Protein 4JZ5 (pdb70)

Solvent-accessible surface area: 9585 Å² total; per-residue (Å²): 124,91,200,123,106,36,19,0,0,5,2,5,58,160,14,52,104,10,81,15,68,43,2,99,163,75,10,20,0,0,0,0,22,0,0,24,0,69,143,64,71,5,104,84,3,77,59,1,0,105,6,0,65,151,29,49,6,38,4,0,0,21,0,44,0,39,0,80,12,43,114,34,0,30,61,2,0,56,22,0,6,38,0,31,130,71,1,117,158,70,47,0,88,6,41,0,0,0,0,7,1,72,66,66,100,27,159,88,63,77,16,16,87,20,0,35,86,0,0,80,45,0,74,68,105,33,73,21,86,0,0,0,17,0,22,6,73,38,1,104,100,54,70,0,91,133,8,160,41,27,2,49,4,0,9,92,62,38,113,36,95,7,141,50,34,61,130,16,67,19,102,69,40,0,8,4,8,0,27,115,3,206,29,205,10,5,114,27,74,0,34,19,0,12,11,62,61,115,27,27,84,63,0,90,43,119

Structure (mmCIF, N/CA/C/O backbone):
data_4JZ5
#
_entry.id   4JZ5
#
_cell.length_a   42.332
_cell.length_b   42.332
_cell.length_c   98.627
_cell.angle_alpha   90.00
_cell.angle_beta   90.00
_cell.angle_gamma   120.00
#
_symmetry.space_group_name_H-M   'P 32'
#
loop_
_entity.id
_entity.type
_entity.pdbx_description
1 polymer Gp26
2 water water
#
loop_
_atom_site.group_PDB
_atom_site.id
_atom_site.type_symbol
_atom_site.label_atom_id
_atom_site.label_alt_id
_atom_site.label_comp_id
_atom_site.label_asym_id
_atom_site.label_entity_id
_atom_site.label_seq_id
_atom_site.pdbx_PDB_ins_code
_atom_site.Cartn_x
_atom_site.Cartn_y
_atom_site.Cartn_z
_atom_site.occupancy
_atom_site.B_iso_or_equiv
_atom_site.auth_seq_id
_atom_site.auth_comp_id
_atom_site.auth_asym_id
_atom_site.auth_atom_id
_atom_site.pdbx_PDB_model_num
ATOM 1 N N . GLY A 1 18 ? -24.718 8.156 -0.544 1.00 7.45 -3 GLY A N 1
ATOM 2 C CA . GLY A 1 18 ? -24.278 8.620 0.798 1.00 7.53 -3 GLY A CA 1
ATOM 3 C C . GLY A 1 18 ? -24.664 7.648 1.887 1.00 8.23 -3 GLY A C 1
ATOM 4 O O . GLY A 1 18 ? -25.236 6.591 1.633 1.00 8.66 -3 GLY A O 1
ATOM 8 N N . SER A 1 19 ? -24.333 8.013 3.120 1.00 8.49 -2 SER A N 1
ATOM 9 C CA . SER A 1 19 ? -24.425 7.081 4.232 1.00 9.21 -2 SER A CA 1
ATOM 10 C C . SER A 1 19 ? -24.455 7.813 5.551 1.00 9.83 -2 SER A C 1
ATOM 11 O O . SER A 1 19 ? -23.922 8.915 5.657 1.00 9.84 -2 SER A O 1
ATOM 19 N N . HIS A 1 20 ? -25.061 7.196 6.555 1.00 10.89 -1 HIS A N 1
ATOM 20 C CA . HIS A 1 20 ? -24.967 7.712 7.911 1.00 11.71 -1 HIS A CA 1
ATOM 21 C C . HIS A 1 20 ? -23.575 7.515 8.496 1.00 11.92 -1 HIS A C 1
ATOM 22 O O . HIS A 1 20 ? -23.225 8.149 9.496 1.00 15.37 -1 HIS A O 1
ATOM 37 N N . MET A 1 21 ? -22.784 6.620 7.908 1.00 10.56 0 MET A N 1
ATOM 38 C CA . MET A 1 21 ? -21.416 6.375 8.351 1.00 10.96 0 MET A CA 1
ATOM 39 C C . MET A 1 21 ? -20.463 7.203 7.512 1.00 9.04 0 MET A C 1
ATOM 40 O O . MET A 1 21 ? -20.584 7.273 6.291 1.00 9.37 0 MET A O 1
ATOM 54 N N . MET A 1 22 ? -19.500 7.830 8.167 1.00 9.84 1 MET A N 1
ATOM 55 C CA . MET A 1 22 ? -18.492 8.585 7.466 1.00 9.69 1 MET A CA 1
ATOM 56 C C . MET A 1 22 ? -17.639 7.660 6.602 1.00 8.84 1 MET A C 1
ATOM 57 O O . MET A 1 22 ? -17.295 6.558 7.016 1.00 9.56 1 MET A O 1
ATOM 71 N N . VAL A 1 23 ? -17.280 8.107 5.411 1.00 7.49 2 VAL A N 1
ATOM 72 C CA . VAL A 1 23 ? -16.323 7.378 4.600 1.00 7.18 2 VAL A CA 1
ATOM 73 C C . VAL A 1 23 ? -15.013 7.207 5.397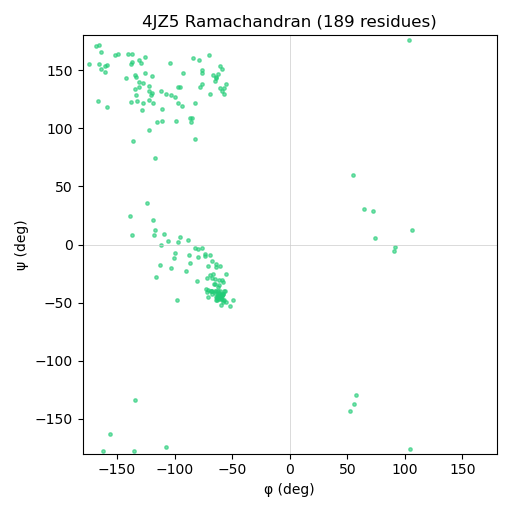 1.00 6.91 2 VAL A C 1
ATOM 74 O O . VAL A 1 23 ? -14.524 8.153 6.002 1.00 7.75 2 VAL A O 1
ATOM 87 N N . LEU A 1 24 ? -14.459 5.995 5.385 1.00 6.51 3 LEU A N 1
ATOM 88 C CA . LEU A 1 24 ? -13.255 5.678 6.138 1.00 6.85 3 LEU A CA 1
ATOM 89 C C . LEU A 1 24 ? -12.209 5.047 5.229 1.00 6.14 3 LEU A C 1
ATOM 90 O O . LEU A 1 24 ? -12.449 4.013 4.596 1.00 7.21 3 LEU A O 1
ATOM 106 N N . VAL A 1 25 ? -11.049 5.686 5.164 1.00 5.24 4 VAL A N 1
ATOM 107 C CA . VAL A 1 25 ? -9.894 5.189 4.441 1.00 5.67 4 VAL A CA 1
ATOM 108 C C . VAL A 1 25 ? -8.756 5.070 5.452 1.00 4.87 4 VAL A C 1
ATOM 109 O O . VAL A 1 25 ? -8.539 5.979 6.242 1.00 5.10 4 VAL A O 1
ATOM 122 N N . LEU A 1 26 ? -8.060 3.938 5.464 1.00 4.55 5 LEU A N 1
ATOM 123 C CA . LEU A 1 26 ? -6.924 3.764 6.363 1.00 5.17 5 LEU A CA 1
ATOM 124 C C . LEU A 1 26 ? -5.618 3.897 5.620 1.00 4.28 5 LEU A C 1
ATOM 125 O O . LEU A 1 26 ? -5.558 3.653 4.419 1.00 5.07 5 LEU A O 1
ATOM 141 N N . ASP A 1 27 ? -4.559 4.242 6.338 1.00 4.81 6 ASP A N 1
ATOM 142 C CA . ASP A 1 27 ? -3.220 3.991 5.835 1.00 4.70 6 ASP A CA 1
ATOM 143 C C . ASP A 1 27 ? -2.449 3.227 6.896 1.00 4.15 6 ASP A C 1
ATOM 144 O O . ASP A 1 27 ? -2.599 3.490 8.091 1.00 5.27 6 ASP A O 1
ATOM 153 N N . ILE A 1 28 ? -1.673 2.241 6.453 1.00 4.63 7 ILE A N 1
ATOM 154 C CA . ILE A 1 28 ? -0.961 1.321 7.326 1.00 4.58 7 ILE A CA 1
ATOM 155 C C . ILE A 1 28 ? 0.454 1.096 6.808 1.00 4.95 7 ILE A C 1
ATOM 156 O O . ILE A 1 28 ? 0.789 1.384 5.650 1.00 4.97 7 ILE A O 1
ATOM 172 N N . SER A 1 29 ? 1.276 0.554 7.697 1.00 5.30 8 SER A N 1
ATOM 173 C CA . SER A 1 29 ? 2.678 0.321 7.431 1.00 5.84 8 SER A CA 1
ATOM 174 C C . SER A 1 29 ? 3.160 -0.795 8.346 1.00 6.09 8 SER A C 1
ATOM 175 O O . SER A 1 29 ? 2.369 -1.526 8.936 1.00 6.03 8 SER A O 1
ATOM 183 N N . LYS A 1 30 ? 4.469 -0.899 8.496 1.00 6.87 9 LYS A N 1
ATOM 184 C CA . LYS A 1 30 ? 5.033 -1.865 9.433 1.00 7.81 9 LYS A CA 1
ATOM 185 C C . LYS A 1 30 ? 4.581 -1.606 10.868 1.00 7.39 9 LYS A C 1
ATOM 186 O O . LYS A 1 30 ? 4.686 -2.499 11.713 1.00 9.67 9 LYS A O 1
ATOM 205 N N . TRP A 1 31 ? 4.091 -0.405 11.156 1.00 7.42 10 TRP A N 1
ATOM 206 C CA . TRP A 1 31 ? 3.619 -0.088 12.500 1.00 7.83 10 TRP A CA 1
ATOM 207 C C . TRP A 1 31 ? 2.288 -0.756 12.839 1.00 8.38 10 TRP A C 1
ATOM 208 O O . TRP A 1 31 ? 1.845 -0.712 13.988 1.00 9.43 10 TRP A O 1
ATOM 229 N N . GLN A 1 32 ? 1.672 -1.381 11.844 1.00 6.64 11 GLN A N 1
ATOM 230 C CA . GLN A 1 32 ? 0.505 -2.227 12.040 1.00 7.61 11 GLN A CA 1
ATOM 231 C C . GLN A 1 32 ? 0.883 -3.641 11.609 1.00 7.46 11 GLN A C 1
ATOM 232 O O . GLN A 1 32 ? 0.504 -4.087 10.528 1.00 7.60 11 GLN A O 1
ATOM 246 N N . PRO A 1 33 ? 1.678 -4.338 12.431 1.00 7.44 12 PRO A N 1
ATOM 247 C CA . PRO A 1 33 ? 2.206 -5.626 11.972 1.00 8.03 12 PRO A CA 1
ATOM 248 C C . PRO A 1 33 ? 1.167 -6.723 11.850 1.00 8.74 12 PRO A C 1
ATOM 249 O O . PRO A 1 33 ? 1.386 -7.647 11.064 1.00 9.29 12 PRO A O 1
ATOM 260 N N . THR A 1 34 ? 0.082 -6.652 12.614 1.00 7.70 13 THR A N 1
ATOM 261 C CA . THR A 1 34 ? -1.017 -7.600 12.491 1.00 8.05 13 THR A CA 1
ATOM 262 C C . THR A 1 34 ? -2.297 -6.845 12.201 1.00 7.03 13 THR A C 1
ATOM 263 O O . THR A 1 34 ? -2.674 -5.918 12.919 1.00 8.58 13 THR A O 1
ATOM 274 N N . VAL A 1 35 ? -2.940 -7.235 11.107 1.00 7.71 14 VAL A N 1
ATOM 275 C CA . VAL A 1 35 ? -4.189 -6.624 10.684 1.00 7.61 14 VAL A CA 1
ATOM 276 C C . VAL A 1 35 ? -5.148 -7.741 10.326 1.00 8.32 14 VAL A C 1
ATOM 277 O O . VAL A 1 35 ? -4.793 -8.628 9.543 1.00 10.02 14 VAL A O 1
ATOM 290 N N . ASN A 1 36 ? -6.360 -7.721 10.867 1.00 7.98 15 ASN A N 1
ATOM 291 C CA . ASN A 1 36 ? -7.395 -8.632 10.414 1.00 9.23 15 ASN A CA 1
ATOM 292 C C . ASN A 1 36 ? -8.022 -8.042 9.157 1.00 6.46 15 ASN A C 1
ATOM 293 O O . ASN A 1 36 ? -8.969 -7.247 9.223 1.00 7.33 15 ASN A O 1
ATOM 304 N N . TYR A 1 37 ? -7.477 -8.402 7.995 1.00 7.53 16 TYR A N 1
ATOM 305 C CA . TYR A 1 37 ? -7.870 -7.762 6.748 1.00 6.65 16 TYR A CA 1
ATOM 306 C C . TYR A 1 37 ? -9.362 -7.901 6.481 1.00 6.14 16 TYR A C 1
ATOM 307 O O . TYR A 1 37 ? -10.021 -6.934 6.082 1.00 6.44 16 TYR A O 1
ATOM 325 N N . SER A 1 38 ? -9.912 -9.084 6.718 1.00 6.75 17 SER A N 1
ATOM 326 C CA . SER A 1 38 ? -11.338 -9.281 6.504 1.00 7.92 17 SER A CA 1
ATOM 327 C C . SER A 1 38 ? -12.172 -8.377 7.411 1.00 7.13 17 SER A C 1
ATOM 328 O O . SER A 1 38 ? -13.295 -7.988 7.055 1.00 7.77 17 SER A O 1
ATOM 336 N N . GLY A 1 39 ? -11.638 -8.075 8.595 1.00 7.50 18 GLY A N 1
ATOM 337 C CA . GLY A 1 39 ? -12.303 -7.190 9.538 1.00 8.13 18 GLY A CA 1
ATOM 338 C C . GLY A 1 39 ? -12.363 -5.733 9.106 1.00 8.33 18 GLY A C 1
ATOM 339 O O . GLY A 1 39 ? -13.053 -4.936 9.744 1.00 9.70 18 GLY A O 1
ATOM 343 N N . LEU A 1 40 ? -11.659 -5.382 8.036 1.00 6.57 19 LEU A N 1
ATOM 344 C CA . LEU A 1 40 ? -11.724 -4.033 7.487 1.00 6.94 19 LEU A CA 1
ATOM 345 C C . LEU A 1 40 ? -12.870 -3.855 6.492 1.00 6.90 19 LEU A C 1
ATOM 346 O O . LEU A 1 40 ? -13.249 -2.730 6.164 1.00 7.84 19 LEU A O 1
ATOM 362 N N . LYS A 1 41 ? -13.426 -4.958 6.005 1.00 7.11 20 LYS A N 1
ATOM 363 C CA . LYS A 1 41 ? -14.327 -4.902 4.863 1.00 7.99 20 LYS A CA 1
ATOM 364 C C . LYS A 1 41 ? -15.622 -4.168 5.147 1.00 9.00 20 LYS A C 1
ATOM 365 O O . LYS A 1 41 ? -16.158 -3.493 4.263 1.00 10.29 20 LYS A O 1
ATOM 384 N N . GLU A 1 42 ? -16.129 -4.266 6.371 1.00 8.47 21 GLU A N 1
ATOM 385 C CA . GLU A 1 42 ? -17.408 -3.652 6.685 1.00 11.34 21 GLU A CA 1
ATOM 386 C C . GLU A 1 42 ? -17.387 -2.133 6.547 1.00 9.33 21 GLU A C 1
ATOM 387 O O . GLU A 1 42 ? -18.304 -1.551 5.959 1.00 12.76 21 GLU A O 1
ATOM 399 N N . ASP A 1 43 ? -16.369 -1.491 7.107 1.00 8.60 22 ASP A N 1
ATOM 400 C CA . ASP A 1 43 ? -16.378 -0.031 7.239 1.00 9.09 22 ASP A CA 1
ATOM 401 C C . ASP A 1 43 ? -15.349 0.717 6.402 1.00 7.39 22 ASP A C 1
ATOM 402 O O . ASP A 1 43 ? -15.489 1.924 6.216 1.00 9.32 22 ASP A O 1
ATOM 411 N N . VAL A 1 44 ? -14.324 0.026 5.928 1.00 6.26 23 VAL A N 1
ATOM 412 C CA . VAL A 1 44 ? -13.198 0.692 5.286 1.00 5.76 23 VAL A CA 1
ATOM 413 C C . VAL A 1 44 ? -13.334 0.615 3.782 1.00 5.60 23 VAL A C 1
ATOM 414 O O . VAL A 1 44 ? -13.507 -0.473 3.232 1.00 7.30 23 VAL A O 1
ATOM 427 N N . GLY A 1 45 ? -13.261 1.763 3.105 1.00 5.74 24 GLY A N 1
ATOM 428 C CA . GLY A 1 45 ? -13.432 1.798 1.662 1.00 5.55 24 GLY A CA 1
ATOM 429 C C . GLY A 1 45 ? -12.173 1.636 0.828 1.00 5.03 24 GLY A C 1
ATOM 430 O O . GLY A 1 45 ? -12.245 1.296 -0.349 1.00 6.10 24 GLY A O 1
ATOM 434 N N . PHE A 1 46 ? -11.023 1.939 1.422 1.00 4.97 25 PHE A N 1
ATOM 435 C CA . PHE A 1 46 ? -9.744 1.913 0.723 1.00 5.16 25 PHE A CA 1
ATOM 436 C C . PHE A 1 46 ? -8.643 1.909 1.778 1.00 4.09 25 PHE A C 1
ATOM 437 O O . PHE A 1 46 ? -8.822 2.433 2.875 1.00 4.50 25 PHE A O 1
ATOM 454 N N . VAL A 1 47 ? -7.507 1.322 1.439 1.00 3.79 26 VAL A N 1
ATOM 455 C CA . VAL A 1 47 ? -6.338 1.313 2.309 1.00 4.61 26 VAL A CA 1
ATOM 456 C C . VAL A 1 47 ? -5.119 1.739 1.505 1.00 3.97 26 VAL A C 1
ATOM 457 O O . VAL A 1 47 ? -4.925 1.279 0.387 1.00 4.81 26 VAL A O 1
ATOM 470 N N . VAL A 1 48 ? -4.295 2.615 2.069 1.00 3.63 27 VAL A N 1
ATOM 471 C CA . VAL A 1 48 ? -3.002 2.946 1.489 1.00 3.75 27 VAL A CA 1
ATOM 472 C C . VAL A 1 48 ? -1.915 2.313 2.354 1.00 3.85 27 VAL A C 1
ATOM 473 O O . VAL A 1 48 ? -1.921 2.476 3.567 1.00 5.28 27 VAL A O 1
ATOM 486 N N . ILE A 1 49 ? -0.988 1.581 1.743 1.00 4.06 28 ILE A N 1
ATOM 487 C CA . ILE A 1 49 ? 0.067 0.923 2.489 1.00 4.02 28 ILE A CA 1
ATOM 488 C C . ILE A 1 49 ? 1.413 1.526 2.159 1.00 4.04 28 ILE A C 1
ATOM 489 O O . ILE A 1 49 ? 1.672 1.941 1.030 1.00 4.34 28 ILE A O 1
ATOM 505 N N A ARG A 1 50 ? 2.297 1.574 3.145 0.56 4.25 29 ARG A N 1
ATOM 506 N N B ARG A 1 50 ? 2.293 1.570 3.146 0.44 4.08 29 ARG A N 1
ATOM 507 C CA A ARG A 1 50 ? 3.632 2.134 2.940 0.56 3.95 29 ARG A CA 1
ATOM 508 C CA B ARG A 1 50 ? 3.625 2.102 2.910 0.44 5.35 29 ARG A CA 1
ATOM 509 C C A ARG A 1 50 ? 4.488 1.196 2.105 0.56 5.46 29 ARG A C 1
ATOM 510 C C B ARG A 1 50 ? 4.416 1.163 2.023 0.44 3.85 29 ARG A C 1
ATOM 511 O O A ARG A 1 50 ? 4.605 0.014 2.425 0.56 5.87 29 ARG A O 1
ATOM 512 O O B ARG A 1 50 ? 4.421 -0.047 2.212 0.44 3.94 29 ARG A O 1
ATOM 553 N N . SER A 1 51 ? 5.109 1.732 1.054 1.00 4.80 30 SER A N 1
ATOM 554 C CA . SER A 1 51 ? 5.962 0.951 0.179 1.00 5.55 30 SER A CA 1
ATOM 555 C C . SER A 1 51 ? 7.400 0.847 0.655 1.00 5.28 30 SER A C 1
ATOM 556 O O . SER A 1 51 ? 8.033 -0.200 0.520 1.00 5.95 30 SER A O 1
ATOM 565 N N . SER A 1 52 ? 7.924 1.951 1.183 1.00 5.05 31 SER A N 1
ATOM 566 C CA . SER A 1 52 ? 9.356 2.127 1.281 1.00 5.19 31 SER A CA 1
ATOM 567 C C . SER A 1 52 ? 9.670 3.404 2.048 1.00 5.20 31 SER A C 1
ATOM 568 O O . SER A 1 52 ? 8.863 4.332 2.086 1.00 5.65 31 SER A O 1
ATOM 576 N N . ASN A 1 53 ? 10.856 3.415 2.640 1.00 6.14 32 ASN A N 1
ATOM 577 C CA . ASN A 1 53 ? 11.462 4.575 3.282 1.00 6.24 32 ASN A CA 1
ATOM 578 C C . ASN A 1 53 ? 12.707 4.932 2.491 1.00 6.06 32 ASN A C 1
ATOM 579 O O . ASN A 1 53 ? 13.732 4.240 2.579 1.00 6.63 32 ASN A O 1
ATOM 590 N N . GLY A 1 54 ? 12.627 6.001 1.708 1.00 6.11 33 GLY A N 1
ATOM 591 C CA . GLY A 1 54 ? 13.736 6.366 0.844 1.00 6.81 33 GLY A CA 1
ATOM 592 C C . GLY A 1 54 ? 14.189 5.207 -0.029 1.00 6.06 33 GLY A C 1
ATOM 593 O O . GLY A 1 54 ? 13.382 4.412 -0.498 1.00 7.01 33 GLY A O 1
ATOM 597 N N . THR A 1 55 ? 15.502 5.132 -0.242 1.00 6.27 34 THR A N 1
ATOM 598 C CA . THR A 1 55 ? 16.146 3.967 -0.832 1.00 7.61 34 THR A CA 1
ATOM 599 C C . THR A 1 55 ? 16.677 3.035 0.256 1.00 6.98 34 THR A C 1
ATOM 600 O O . THR A 1 55 ? 17.349 2.048 -0.035 1.00 9.96 34 THR A O 1
ATOM 611 N N . GLN A 1 56 ? 16.371 3.333 1.514 1.00 7.35 35 GLN A N 1
ATOM 612 C CA . GLN A 1 56 ? 16.915 2.577 2.633 1.00 8.69 35 GLN A CA 1
ATOM 613 C C . GLN A 1 56 ? 16.313 1.180 2.701 1.00 8.36 35 GLN A C 1
ATOM 614 O O . GLN A 1 56 ? 17.034 0.205 2.895 1.00 10.08 35 GLN A O 1
ATOM 628 N N . LYS A 1 57 ? 14.998 1.073 2.549 1.00 8.32 36 LYS A N 1
ATOM 629 C CA . LYS A 1 57 ? 14.331 -0.217 2.667 1.00 8.07 36 LYS A CA 1
ATOM 630 C C . LYS A 1 57 ? 12.921 -0.144 2.113 1.00 7.26 36 LYS A C 1
ATOM 631 O O . LYS A 1 57 ? 12.307 0.929 2.055 1.00 7.38 36 LYS A O 1
ATOM 650 N N . TYR A 1 58 ? 12.415 -1.294 1.692 1.00 7.35 37 TYR A N 1
ATOM 651 C CA . TYR A 1 58 ? 10.983 -1.460 1.533 1.00 7.15 37 TYR A CA 1
ATOM 652 C C . TYR A 1 58 ? 10.367 -1.631 2.908 1.00 6.73 37 TYR A C 1
ATOM 653 O O . TYR A 1 58 ? 11.011 -2.130 3.832 1.00 8.35 37 TYR A O 1
ATOM 671 N N . ASP A 1 59 ? 9.124 -1.210 3.067 1.00 6.73 38 ASP A N 1
ATOM 672 C CA . ASP A 1 59 ? 8.437 -1.435 4.331 1.00 5.95 38 ASP A CA 1
ATOM 673 C C . ASP A 1 59 ? 8.346 -2.932 4.600 1.00 6.81 38 ASP A C 1
ATOM 674 O O . ASP A 1 59 ? 8.011 -3.714 3.700 1.00 7.01 38 ASP A O 1
ATOM 683 N N . GLU A 1 60 ? 8.644 -3.324 5.832 1.00 7.34 39 GLU A N 1
ATOM 684 C CA . GLU A 1 60 ? 8.736 -4.725 6.194 1.00 8.42 39 GLU A CA 1
ATOM 685 C C . GLU A 1 60 ? 7.424 -5.480 6.064 1.00 7.09 39 GLU A C 1
ATOM 686 O O . GLU A 1 60 ? 7.439 -6.710 6.031 1.00 9.72 39 GLU A O 1
ATOM 698 N N . ARG A 1 61 ? 6.300 -4.774 6.030 1.00 6.77 40 ARG A N 1
ATOM 699 C CA . ARG A 1 61 ? 5.001 -5.417 5.900 1.00 7.31 40 ARG A CA 1
ATOM 700 C C . ARG A 1 61 ? 4.364 -5.175 4.535 1.00 6.39 40 ARG A C 1
ATOM 701 O O . ARG A 1 61 ? 3.197 -5.503 4.353 1.00 6.82 40 ARG A O 1
ATOM 722 N N . LEU A 1 62 ? 5.105 -4.598 3.592 1.00 6.56 41 LEU A N 1
ATOM 723 C CA . LEU A 1 62 ? 4.545 -4.307 2.274 1.00 6.73 41 LEU A CA 1
ATOM 724 C C . LEU A 1 62 ? 3.877 -5.530 1.641 1.00 6.16 41 LEU A C 1
ATOM 725 O O . LEU A 1 62 ? 2.713 -5.474 1.227 1.00 6.06 41 LEU A O 1
ATOM 741 N N . GLU A 1 63 ? 4.595 -6.638 1.565 1.00 6.32 42 GLU A N 1
ATOM 742 C CA . GLU A 1 63 ? 4.038 -7.790 0.892 1.00 7.08 42 GLU A CA 1
ATOM 743 C C . GLU A 1 63 ? 2.922 -8.423 1.701 1.00 6.82 42 GLU A C 1
ATOM 744 O O . GLU A 1 63 ? 1.919 -8.850 1.136 1.00 6.76 42 GLU A O 1
ATOM 756 N N . GLN A 1 64 ? 3.081 -8.483 3.021 1.00 6.64 43 GLN A N 1
ATOM 757 C CA . GLN A 1 64 ? 2.022 -9.022 3.862 1.00 6.40 43 GLN A CA 1
ATOM 758 C C . GLN A 1 64 ? 0.726 -8.252 3.675 1.00 5.45 43 GLN A C 1
ATOM 759 O O . GLN A 1 64 ? -0.344 -8.839 3.501 1.00 5.62 43 GLN A O 1
ATOM 773 N N . HIS A 1 65 ? 0.817 -6.927 3.715 1.00 4.90 44 HIS A N 1
ATOM 774 C CA . HIS A 1 65 ? -0.361 -6.101 3.586 1.00 4.82 44 HIS A CA 1
ATOM 775 C C . HIS A 1 65 ? -0.953 -6.203 2.190 1.00 4.97 44 HIS A C 1
ATOM 776 O O . HIS A 1 65 ? -2.168 -6.297 2.038 1.00 5.40 44 HIS A O 1
ATOM 791 N N . ALA A 1 66 ? -0.117 -6.185 1.156 1.00 4.81 45 ALA A N 1
ATOM 792 C CA . ALA A 1 66 ? -0.636 -6.293 -0.200 1.00 5.86 45 ALA A CA 1
ATOM 793 C C . ALA A 1 66 ? -1.393 -7.604 -0.393 1.00 6.14 45 ALA A C 1
ATOM 794 O O . ALA A 1 66 ? -2.501 -7.621 -0.951 1.00 6.79 45 ALA A O 1
ATOM 801 N N . LYS A 1 67 ? -0.803 -8.694 0.066 1.00 6.32 46 LYS A N 1
ATOM 802 C CA . LYS A 1 67 ? -1.452 -9.992 -0.044 1.00 7.42 46 LYS A CA 1
ATOM 803 C C . LYS A 1 67 ? -2.728 -10.052 0.783 1.00 6.32 46 LYS A C 1
ATOM 804 O O . LYS A 1 67 ? -3.718 -10.662 0.373 1.00 7.01 46 LYS A O 1
ATOM 823 N N . GLY A 1 68 ? -2.705 -9.464 1.972 1.00 5.95 47 GLY A N 1
ATOM 824 C CA . GLY A 1 68 ? -3.866 -9.519 2.841 1.00 6.60 47 GLY A CA 1
ATOM 825 C C . GLY A 1 68 ? -5.040 -8.742 2.290 1.00 4.97 47 GLY A C 1
ATOM 826 O O . GLY A 1 68 ? -6.198 -9.161 2.395 1.00 6.16 47 GLY A O 1
ATOM 830 N N . LEU A 1 69 ? -4.753 -7.581 1.717 1.00 4.80 48 LEU A N 1
ATOM 831 C CA . LEU A 1 69 ? -5.797 -6.765 1.133 1.00 5.49 48 LEU A CA 1
ATOM 832 C C . LEU A 1 69 ? -6.314 -7.414 -0.160 1.00 5.37 48 LEU A C 1
ATOM 833 O O . LEU A 1 69 ? -7.516 -7.466 -0.394 1.00 5.60 48 LEU A O 1
ATOM 849 N N . ASP A 1 70 ? -5.416 -7.962 -0.968 1.00 5.89 49 ASP A N 1
ATOM 850 C CA . ASP A 1 70 ? -5.831 -8.662 -2.177 1.00 5.93 49 ASP A CA 1
ATOM 851 C C . ASP A 1 70 ? -6.720 -9.867 -1.842 1.00 6.12 49 ASP A C 1
ATOM 852 O O . ASP A 1 70 ? -7.720 -10.116 -2.521 1.00 6.82 49 ASP A O 1
ATOM 861 N N . LYS A 1 71 ? -6.362 -10.614 -0.805 1.00 6.55 50 LYS A N 1
ATOM 862 C CA . LYS A 1 71 ? -7.106 -11.796 -0.379 1.00 7.15 50 LYS A CA 1
ATOM 863 C C . LYS A 1 71 ? -8.595 -11.508 -0.259 1.00 6.51 50 LYS A C 1
ATOM 864 O O . LYS A 1 71 ? -9.434 -12.278 -0.726 1.00 6.80 50 LYS A O 1
ATOM 883 N N . VAL A 1 72 ? -8.913 -10.400 0.406 1.00 6.24 51 VAL A N 1
ATOM 884 C CA . VAL A 1 72 ? -10.283 -10.045 0.752 1.00 6.45 51 VAL A CA 1
ATOM 885 C C . VAL A 1 72 ? -10.903 -9.068 -0.233 1.00 6.17 51 VAL A C 1
ATOM 886 O O . VAL A 1 72 ? -12.059 -8.674 -0.060 1.00 7.96 51 VAL A O 1
ATOM 899 N N . GLY A 1 73 ? -10.171 -8.689 -1.280 1.00 6.08 52 GLY A N 1
ATOM 900 C CA . GLY A 1 73 ? -10.691 -7.766 -2.272 1.00 7.41 52 GLY A CA 1
ATOM 901 C C . GLY A 1 73 ? -10.807 -6.330 -1.786 1.00 7.06 52 GLY A C 1
ATOM 902 O O . GLY A 1 73 ? -11.662 -5.592 -2.270 1.00 8.91 52 GLY A O 1
ATOM 906 N N . MET A 1 74 ? -9.961 -5.916 -0.847 1.00 5.56 53 MET A N 1
ATOM 907 C CA . MET A 1 74 ? -9.947 -4.513 -0.429 1.00 5.14 53 MET A CA 1
ATOM 908 C C . MET A 1 74 ? -9.122 -3.709 -1.416 1.00 5.08 53 MET A C 1
ATOM 909 O O . MET A 1 74 ? -7.940 -3.990 -1.582 1.00 5.29 53 MET A O 1
ATOM 923 N N . PRO A 1 75 ? -9.718 -2.693 -2.051 1.00 5.27 54 PRO A N 1
ATOM 924 C CA . PRO A 1 75 ? -8.901 -1.860 -2.940 1.00 6.16 54 PRO A CA 1
ATOM 925 C C . PRO A 1 75 ? -7.830 -1.124 -2.145 1.00 4.61 54 PRO A C 1
ATOM 926 O O . PRO A 1 75 ? -8.055 -0.711 -1.010 1.00 4.88 54 PRO A O 1
ATOM 937 N N . PHE A 1 76 ? -6.652 -0.978 -2.738 1.00 4.33 55 PHE A N 1
ATOM 938 C CA . PHE A 1 76 ? -5.564 -0.358 -2.027 1.00 4.33 55 PHE A CA 1
ATOM 939 C C . PHE A 1 76 ? -4.588 0.342 -2.950 1.00 3.96 55 PHE A C 1
ATOM 940 O O . PHE A 1 76 ? -4.553 0.142 -4.153 1.00 4.83 55 PHE A O 1
ATOM 957 N N . GLY A 1 77 ? -3.794 1.194 -2.330 1.00 3.96 56 GLY A N 1
ATOM 958 C CA . GLY A 1 77 ? -2.725 1.920 -2.976 1.00 4.83 56 GLY A CA 1
ATOM 959 C C . GLY A 1 77 ? -1.460 1.892 -2.143 1.00 3.72 56 GLY A C 1
ATOM 960 O O . GLY A 1 77 ? -1.424 1.296 -1.068 1.00 4.27 56 GLY A O 1
ATOM 964 N N . LEU A 1 78 ? -0.422 2.573 -2.621 1.00 3.79 57 LEU A N 1
ATOM 965 C CA . LEU A 1 78 ? 0.887 2.602 -1.959 1.00 4.35 57 LEU A CA 1
ATOM 966 C C . LEU A 1 78 ? 1.328 4.025 -1.701 1.00 3.81 57 LEU A C 1
ATOM 967 O O . LEU A 1 78 ? 1.041 4.911 -2.514 1.00 5.06 57 LEU A O 1
ATOM 983 N N . TYR A 1 79 ? 2.065 4.252 -0.615 1.00 3.97 58 TYR A N 1
ATOM 984 C CA . TYR A 1 79 ? 2.720 5.533 -0.414 1.00 3.98 58 TYR A CA 1
ATOM 985 C C . TYR A 1 79 ? 4.183 5.327 -0.053 1.00 4.48 58 TYR A C 1
ATOM 986 O O . TYR A 1 79 ? 4.538 4.455 0.736 1.00 4.63 58 TYR A O 1
ATOM 1004 N N . HIS A 1 80 ? 5.029 6.184 -0.619 1.00 4.33 59 HIS A N 1
ATOM 1005 C CA . HIS A 1 80 ? 6.463 6.181 -0.392 1.00 4.08 59 HIS A CA 1
ATOM 1006 C C . HIS A 1 80 ? 6.852 7.301 0.557 1.00 4.63 59 HIS A C 1
ATOM 1007 O O . HIS A 1 80 ? 6.477 8.451 0.329 1.00 4.73 59 HIS A O 1
ATOM 1022 N N . TYR A 1 81 ? 7.603 6.975 1.610 1.00 4.56 60 TYR A N 1
ATOM 1023 C CA . TYR A 1 81 ? 8.094 7.971 2.550 1.00 4.90 60 TYR A CA 1
ATOM 1024 C C . TYR A 1 81 ? 9.410 8.532 2.022 1.00 4.41 60 TYR A C 1
ATOM 1025 O O . TYR A 1 81 ? 10.440 7.844 1.993 1.00 5.55 60 TYR A O 1
ATOM 1043 N N . ALA A 1 82 ? 9.366 9.777 1.573 1.00 5.24 61 ALA A N 1
ATOM 1044 C CA . ALA A 1 82 ? 10.494 10.386 0.880 1.00 5.59 61 ALA A CA 1
ATOM 1045 C C . ALA A 1 82 ? 11.639 10.807 1.789 1.00 5.34 61 ALA A C 1
ATOM 1046 O O . ALA A 1 82 ? 11.413 11.407 2.841 1.00 6.01 61 ALA A O 1
ATOM 1053 N N . LEU A 1 83 ? 12.855 10.534 1.328 1.00 5.37 62 LEU A N 1
ATOM 1054 C CA . LEU A 1 83 ? 14.087 10.931 2.003 1.00 5.98 62 LEU A CA 1
ATOM 1055 C C . LEU A 1 83 ? 15.124 11.422 0.988 1.00 5.57 62 LEU A C 1
ATOM 1056 O O . LEU A 1 83 ? 16.320 11.408 1.254 1.00 6.13 62 LEU A O 1
ATOM 1072 N N . PHE A 1 84 ? 14.680 11.889 -0.177 1.00 5.48 63 PHE A N 1
ATOM 1073 C CA . PHE A 1 84 ? 15.621 12.057 -1.276 1.00 6.25 63 PHE A CA 1
ATOM 1074 C C . PHE A 1 84 ? 16.535 13.272 -1.152 1.00 6.30 63 PHE A C 1
ATOM 1075 O O . PHE A 1 84 ? 16.165 14.319 -0.619 1.00 6.66 63 PHE A O 1
ATOM 1092 N N . GLU A 1 85 ? 17.744 13.105 -1.668 1.00 6.47 64 GLU A N 1
ATOM 1093 C CA . GLU A 1 85 ? 18.784 14.122 -1.574 1.00 6.95 64 GLU A CA 1
ATOM 1094 C C . GLU A 1 85 ? 18.750 15.144 -2.708 1.00 7.10 64 GLU A C 1
ATOM 1095 O O . GLU A 1 85 ? 19.466 16.142 -2.647 1.00 7.51 64 GLU A O 1
ATOM 1107 N N . GLY A 1 86 ? 17.932 14.897 -3.731 1.00 7.10 65 GLY A N 1
ATOM 1108 C CA . GLY A 1 86 ? 17.972 15.673 -4.953 1.00 7.27 65 GLY A CA 1
ATOM 1109 C C . GLY A 1 86 ? 18.664 14.891 -6.050 1.00 7.00 65 GLY A C 1
ATOM 1110 O O . GLY A 1 86 ? 19.155 13.790 -5.831 1.00 8.00 65 GLY A O 1
ATOM 1114 N N . GLY A 1 87 ? 18.692 15.449 -7.256 1.00 8.76 66 GLY A N 1
ATOM 1115 C CA . GLY A 1 87 ? 19.416 14.827 -8.346 1.00 9.58 66 GLY A CA 1
ATOM 1116 C C . GLY A 1 87 ? 18.982 13.400 -8.608 1.00 7.51 66 GLY A C 1
ATOM 1117 O O . GLY A 1 87 ? 17.798 13.089 -8.607 1.00 8.27 66 GLY A O 1
ATOM 1121 N N . GLN A 1 88 ? 19.950 12.525 -8.839 1.00 8.13 67 GLN A N 1
ATOM 1122 C CA . GLN A 1 88 ? 19.635 11.154 -9.172 1.00 7.90 67 GLN A CA 1
ATOM 1123 C C . GLN A 1 88 ? 18.953 10.437 -8.017 1.00 6.94 67 GLN A C 1
ATOM 1124 O O . GLN A 1 88 ? 18.163 9.529 -8.240 1.00 7.27 67 GLN A O 1
ATOM 1138 N N . ASP A 1 89 ? 19.241 10.828 -6.775 1.00 6.50 68 ASP A N 1
ATOM 1139 C CA . ASP A 1 89 ? 18.618 10.165 -5.637 1.00 6.26 68 ASP A CA 1
ATOM 1140 C C . ASP A 1 89 ? 17.102 10.313 -5.656 1.00 5.55 68 ASP A C 1
ATOM 1141 O O . ASP A 1 89 ? 16.397 9.400 -5.244 1.00 5.87 68 ASP A O 1
ATOM 1150 N N . THR A 1 90 ? 16.585 11.443 -6.127 1.00 5.84 69 THR A N 1
ATOM 1151 C CA . THR A 1 90 ? 15.141 11.615 -6.233 1.00 5.76 69 THR A CA 1
ATOM 1152 C C . THR A 1 90 ? 14.541 10.570 -7.166 1.00 5.70 69 THR A C 1
ATOM 1153 O O . THR A 1 90 ? 13.501 9.972 -6.877 1.00 5.92 69 THR A O 1
ATOM 1164 N N . ILE A 1 91 ? 15.202 10.351 -8.295 1.00 6.33 70 ILE A N 1
ATOM 1165 C CA . ILE A 1 91 ? 14.752 9.361 -9.258 1.00 6.43 70 ILE A CA 1
ATOM 1166 C C . ILE A 1 91 ? 14.911 7.955 -8.686 1.00 5.79 70 ILE A C 1
ATOM 1167 O O . ILE A 1 91 ? 14.040 7.097 -8.868 1.00 6.75 70 ILE A O 1
ATOM 1183 N N . ASN A 1 92 ? 16.007 7.701 -7.974 1.00 6.81 71 ASN A N 1
ATOM 1184 C CA . ASN A 1 92 ? 16.180 6.382 -7.377 1.00 7.11 71 ASN A CA 1
ATOM 1185 C C . ASN A 1 92 ? 15.072 6.095 -6.364 1.00 5.88 71 ASN A C 1
ATOM 1186 O O . ASN A 1 92 ? 14.587 4.962 -6.272 1.00 6.41 71 ASN A O 1
ATOM 1197 N N . GLU A 1 93 ? 14.642 7.113 -5.620 1.00 5.57 72 GLU A N 1
ATOM 1198 C CA . GLU A 1 93 ? 13.518 6.933 -4.710 1.00 5.51 72 GLU A CA 1
ATOM 1199 C C . GLU A 1 93 ? 12.213 6.711 -5.476 1.00 5.66 72 GLU A C 1
ATOM 1200 O O . GLU A 1 93 ? 11.389 5.876 -5.080 1.00 5.64 72 GLU A O 1
ATOM 1212 N N . ALA A 1 94 ? 12.005 7.430 -6.571 1.00 5.27 73 ALA A N 1
ATOM 1213 C CA . ALA A 1 94 ? 10.839 7.175 -7.408 1.00 6.30 73 ALA A CA 1
ATOM 1214 C C . ALA A 1 94 ? 10.839 5.720 -7.878 1.00 5.66 73 ALA A C 1
ATOM 1215 O O . ALA A 1 94 ? 9.784 5.072 -7.891 1.00 6.17 73 ALA A O 1
ATOM 1222 N N . ASN A 1 95 ? 12.011 5.202 -8.231 1.00 6.10 74 ASN A N 1
ATOM 1223 C CA . ASN A 1 95 ? 12.109 3.809 -8.644 1.00 7.37 74 ASN A CA 1
ATOM 1224 C C . ASN A 1 95 ? 11.825 2.821 -7.521 1.00 6.34 74 ASN A C 1
ATOM 1225 O O . ASN A 1 95 ? 11.402 1.706 -7.784 1.00 7.25 74 ASN A O 1
ATOM 1236 N N . MET A 1 96 ? 12.030 3.214 -6.266 1.00 6.38 75 MET A N 1
ATOM 1237 C CA . MET A 1 96 ? 11.616 2.374 -5.135 1.00 7.22 75 MET A CA 1
ATOM 1238 C C . MET A 1 96 ? 10.108 2.178 -5.157 1.00 5.87 75 MET A C 1
ATOM 1239 O O . MET A 1 96 ? 9.597 1.078 -4.964 1.00 6.60 75 MET A O 1
ATOM 1253 N N . LEU A 1 97 ? 9.377 3.265 -5.348 1.00 5.88 76 LEU A N 1
ATOM 1254 C CA . LEU A 1 97 ? 7.929 3.182 -5.386 1.00 5.41 76 LEU A CA 1
ATOM 1255 C C . LEU A 1 97 ? 7.470 2.355 -6.595 1.00 5.38 76 LEU A C 1
ATOM 1256 O O . LEU A 1 97 ? 6.560 1.529 -6.472 1.00 6.05 76 LEU A O 1
ATOM 1272 N N . VAL A 1 98 ? 8.095 2.556 -7.749 1.00 5.78 77 VAL A N 1
ATOM 1273 C CA . VAL A 1 98 ? 7.765 1.750 -8.925 1.00 6.10 77 VAL A CA 1
ATOM 1274 C C . VAL A 1 98 ? 8.051 0.276 -8.657 1.00 6.19 77 VAL A C 1
ATOM 1275 O O . VAL A 1 98 ? 7.225 -0.599 -8.974 1.00 6.39 77 VAL A O 1
ATOM 1288 N N . SER A 1 99 ? 9.204 -0.010 -8.058 1.00 6.29 78 SER A N 1
ATOM 1289 C CA . SER A 1 99 ? 9.556 -1.382 -7.733 1.00 6.65 78 SER A CA 1
ATOM 1290 C C . SER A 1 99 ? 8.573 -2.012 -6.752 1.00 6.39 78 SER A C 1
ATOM 1291 O O . SER A 1 99 ? 8.216 -3.180 -6.892 1.00 7.23 78 SER A O 1
ATOM 1299 N N . ALA A 1 100 ? 8.140 -1.243 -5.761 1.00 6.36 79 ALA A N 1
ATOM 1300 C CA . ALA A 1 100 ? 7.150 -1.734 -4.804 1.00 6.29 79 ALA A CA 1
ATOM 1301 C C . ALA A 1 100 ? 5.835 -2.069 -5.500 1.00 6.05 79 ALA A C 1
ATOM 1302 O O . ALA A 1 100 ? 5.202 -3.091 -5.203 1.00 6.28 79 ALA A O 1
ATOM 1309 N N . TYR A 1 101 ? 5.417 -1.196 -6.405 1.00 5.95 80 TYR A N 1
ATOM 1310 C CA . TYR A 1 101 ? 4.237 -1.448 -7.227 1.00 6.20 80 TYR A CA 1
ATOM 1311 C C . TYR A 1 101 ? 4.396 -2.765 -8.007 1.00 6.13 80 TYR A C 1
ATOM 1312 O O . TYR A 1 101 ? 3.504 -3.616 -8.009 1.00 6.65 80 TYR A O 1
ATOM 1330 N N . LYS A 1 102 ? 5.543 -2.941 -8.644 1.00 7.08 81 LYS A N 1
ATOM 1331 C CA . LYS A 1 102 ? 5.819 -4.180 -9.356 1.00 7.86 81 LYS A CA 1
ATOM 1332 C C . LYS A 1 102 ? 5.810 -5.396 -8.427 1.00 7.44 81 LYS A C 1
ATOM 1333 O O . LYS A 1 102 ? 5.319 -6.452 -8.800 1.00 8.32 81 LYS A O 1
ATOM 1352 N N . LYS A 1 103 ? 6.356 -5.268 -7.231 1.00 7.22 82 LYS A N 1
ATOM 1353 C CA . LYS A 1 103 ? 6.354 -6.368 -6.272 1.00 8.58 82 LYS A CA 1
ATOM 1354 C C . LYS A 1 103 ? 4.926 -6.787 -5.922 1.00 7.25 82 LYS A C 1
ATOM 1355 O O . LYS A 1 103 ? 4.608 -7.970 -5.838 1.00 9.08 82 LYS A O 1
ATOM 1374 N N . CYS A 1 104 ? 4.059 -5.803 -5.711 1.00 6.00 83 CYS A N 1
ATOM 1375 C CA . CYS A 1 104 ? 2.665 -6.111 -5.448 1.00 6.43 83 CYS A CA 1
ATOM 1376 C C . CYS A 1 104 ? 2.051 -6.865 -6.621 1.00 6.21 83 CYS A C 1
ATOM 1377 O O . CYS A 1 104 ? 1.365 -7.860 -6.437 1.00 7.07 83 CYS A O 1
ATOM 1385 N N . ARG A 1 105 ? 2.308 -6.395 -7.839 1.00 7.18 84 ARG A N 1
ATOM 1386 C CA . ARG A 1 105 ? 1.743 -7.055 -9.011 1.00 6.84 84 ARG A CA 1
ATOM 1387 C C . ARG A 1 105 ? 2.302 -8.471 -9.188 1.00 8.54 84 ARG A C 1
ATOM 1388 O O . ARG A 1 105 ? 1.585 -9.365 -9.635 1.00 8.60 84 ARG A O 1
ATOM 1409 N N . GLN A 1 106 ? 3.566 -8.692 -8.833 1.00 9.11 85 GLN A N 1
ATOM 1410 C CA . GLN A 1 106 ? 4.152 -10.022 -8.875 1.00 9.65 85 GLN A CA 1
ATOM 1411 C C . GLN A 1 106 ? 3.394 -10.999 -7.982 1.00 9.80 85 GLN A C 1
ATOM 1412 O O . GLN A 1 106 ? 3.343 -12.195 -8.279 1.00 11.33 85 GLN A O 1
ATOM 1426 N N . LEU A 1 107 ? 2.812 -10.507 -6.890 1.00 9.08 86 LEU A N 1
ATOM 1427 C CA . LEU A 1 107 ? 2.046 -11.337 -5.967 1.00 10.00 86 LEU A CA 1
ATOM 1428 C C . LEU A 1 107 ? 0.584 -11.437 -6.381 1.00 9.40 86 LEU A C 1
ATOM 1429 O O . LEU A 1 107 ? -0.222 -12.044 -5.684 1.00 10.50 86 LEU A O 1
ATOM 1445 N N . GLY A 1 108 ? 0.250 -10.844 -7.525 1.00 9.50 87 GLY 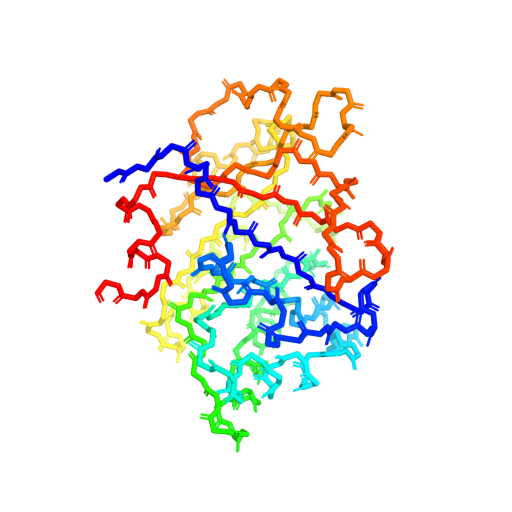A N 1
ATOM 1446 C CA . GLY A 1 108 ? -1.103 -10.879 -8.057 1.00 9.73 87 GLY A CA 1
ATOM 1447 C C . GLY A 1 108 ? -1.969 -9.718 -7.616 1.00 9.30 87 GLY A C 1
ATOM 1448 O O . GLY A 1 108 ? -3.119 -9.621 -8.053 1.00 10.44 87 GLY A O 1
ATOM 1452 N N . ALA A 1 109 ? -1.431 -8.840 -6.768 1.00 8.33 88 ALA A N 1
ATOM 1453 C CA . ALA A 1 109 ? -2.213 -7.736 -6.247 1.00 8.81 88 ALA A CA 1
ATOM 1454 C C . ALA A 1 109 ? -2.187 -6.581 -7.249 1.00 9.61 88 ALA A C 1
ATOM 1455 O O . ALA A 1 109 ? -1.341 -6.536 -8.166 1.00 14.00 88 ALA A O 1
ATOM 1462 N N . GLU A 1 110 ? -3.143 -5.675 -7.124 1.00 7.22 89 GLU A N 1
ATOM 1463 C CA . GLU A 1 110 ? -3.257 -4.583 -8.069 1.00 8.81 89 GLU A CA 1
ATOM 1464 C C . GLU A 1 110 ? -3.514 -3.260 -7.351 1.00 7.33 89 GLU A C 1
ATOM 1465 O O . GLU A 1 110 ? -4.657 -2.861 -7.169 1.00 8.09 89 GLU A O 1
ATOM 1477 N N . PRO A 1 111 ? -2.449 -2.554 -6.971 1.00 6.91 90 PRO A N 1
ATOM 1478 C CA . PRO A 1 111 ? -2.662 -1.222 -6.390 1.00 6.91 90 PRO A CA 1
ATOM 1479 C C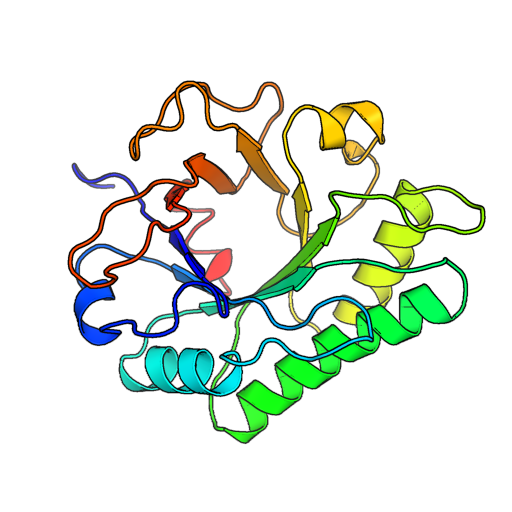 . PRO A 1 111 ? -3.278 -0.278 -7.409 1.00 5.50 90 PRO A C 1
ATOM 1480 O O . PRO A 1 111 ? -2.936 -0.365 -8.597 1.00 7.27 90 PRO A O 1
ATOM 1491 N N . THR A 1 112 ? -4.155 0.614 -6.975 1.00 5.38 91 THR A N 1
ATOM 1492 C CA . THR A 1 112 ? -4.847 1.495 -7.909 1.00 5.72 91 THR A CA 1
ATOM 1493 C C . THR A 1 112 ? -4.457 2.959 -7.794 1.00 5.03 91 THR A C 1
ATOM 1494 O O . THR A 1 112 ? -4.974 3.786 -8.526 1.00 6.54 91 THR A O 1
ATOM 1505 N N . PHE A 1 113 ? -3.551 3.296 -6.884 1.00 5.07 92 PHE A N 1
ATOM 1506 C CA . PHE A 1 113 ? -3.154 4.685 -6.682 1.00 5.34 92 PHE A CA 1
ATOM 1507 C C . PHE A 1 113 ? -1.823 4.669 -5.959 1.00 4.91 92 PHE A C 1
ATOM 1508 O O . PHE A 1 113 ? -1.571 3.772 -5.146 1.00 5.11 92 PHE A O 1
ATOM 1525 N N . LEU A 1 114 ? -0.991 5.670 -6.221 1.00 4.50 93 LEU A N 1
ATOM 1526 C CA . LEU A 1 114 ? 0.307 5.790 -5.585 1.00 4.93 93 LEU A CA 1
ATOM 1527 C C . LEU A 1 114 ? 0.452 7.189 -5.008 1.00 4.46 93 LEU A C 1
ATOM 1528 O O . LEU A 1 114 ? -0.207 8.119 -5.455 1.00 4.57 93 LEU A O 1
ATOM 1544 N N . PHE A 1 115 ? 1.315 7.332 -3.998 1.00 4.29 94 PHE A N 1
ATOM 1545 C CA . PHE A 1 115 ? 1.504 8.618 -3.334 1.00 4.45 94 PHE A CA 1
ATOM 1546 C C . PHE A 1 115 ? 2.947 8.869 -2.945 1.00 4.12 94 PHE A C 1
ATOM 1547 O O . PHE A 1 115 ? 3.669 7.966 -2.527 1.00 4.56 94 PHE A O 1
ATOM 1564 N N . LEU A 1 116 ? 3.334 10.137 -3.064 1.00 4.31 95 LEU A N 1
ATOM 1565 C CA . LEU A 1 116 ? 4.540 10.667 -2.467 1.00 4.48 95 LEU A CA 1
ATOM 1566 C C . LEU A 1 116 ? 4.180 11.272 -1.105 1.00 4.35 95 LEU A C 1
ATOM 1567 O O . LEU A 1 116 ? 3.386 12.218 -1.037 1.00 5.07 95 LEU A O 1
ATOM 1583 N N . ASP A 1 117 ? 4.765 10.736 -0.036 1.00 4.57 96 ASP A N 1
ATOM 1584 C CA . ASP A 1 117 ? 4.634 11.276 1.323 1.00 4.66 96 ASP A CA 1
ATOM 1585 C C . ASP A 1 117 ? 5.876 12.110 1.591 1.00 4.56 96 ASP A C 1
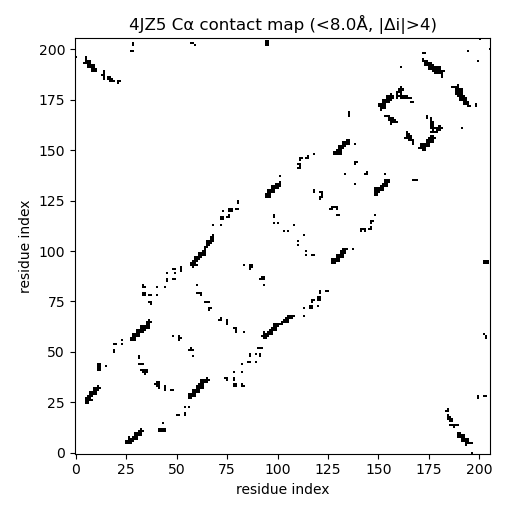ATOM 1586 O O . ASP A 1 117 ? 6.994 11.567 1.717 1.00 5.31 96 ASP A O 1
ATOM 1595 N N . TYR A 1 118 ? 5.706 13.432 1.589 1.00 5.17 97 TYR A N 1
ATOM 1596 C CA . TYR A 1 118 ? 6.841 14.347 1.665 1.00 5.71 97 TYR A CA 1
ATOM 1597 C C . TYR A 1 118 ? 6.649 15.237 2.867 1.00 7.90 97 TYR A C 1
ATOM 1598 O O . TYR A 1 118 ? 5.890 16.220 2.784 1.00 8.37 97 TYR A O 1
ATOM 1616 N N . GLU A 1 119 ? 7.307 14.899 3.975 1.00 7.44 98 GLU A N 1
ATOM 1617 C CA . GLU A 1 119 ? 7.061 15.609 5.223 1.00 9.27 98 GLU A CA 1
ATOM 1618 C C . GLU A 1 119 ? 8.333 15.939 6.008 1.00 8.65 98 GLU A C 1
ATOM 1619 O O . GLU A 1 119 ? 8.259 16.411 7.142 1.00 9.32 98 GLU A O 1
ATOM 1631 N N . GLU A 1 120 ? 9.496 15.712 5.403 1.00 9.04 99 GLU A N 1
ATOM 1632 C CA . GLU A 1 120 ? 10.766 16.206 5.927 1.00 8.99 99 GLU A CA 1
ATOM 1633 C C . GLU A 1 120 ? 11.651 16.460 4.723 1.00 7.65 99 GLU A C 1
ATOM 1634 O O . GLU A 1 120 ? 11.358 15.994 3.625 1.00 7.52 99 GLU A O 1
ATOM 1646 N N . VAL A 1 121 ? 12.719 17.218 4.925 1.00 8.17 100 VAL A N 1
ATOM 1647 C CA . VAL A 1 121 ? 13.584 17.619 3.825 1.00 7.58 100 VAL A CA 1
ATOM 1648 C C . VAL A 1 121 ? 14.994 17.089 4.022 1.00 7.85 100 VAL A C 1
ATOM 1649 O O . VAL A 1 121 ? 15.619 17.349 5.047 1.00 10.09 100 VAL A O 1
ATOM 1662 N N . LYS A 1 122 ? 15.469 16.309 3.060 1.00 7.76 101 LYS A N 1
ATOM 1663 C CA . LYS A 1 122 ? 16.819 15.755 3.085 1.00 7.98 101 LYS A CA 1
ATOM 1664 C C . LYS A 1 122 ? 17.624 16.268 1.889 1.00 8.01 101 LYS A C 1
ATOM 1665 O O . LYS A 1 122 ? 18.737 15.803 1.626 1.00 9.14 101 LYS A O 1
ATOM 1684 N N . LEU A 1 123 ? 17.073 17.226 1.154 1.00 8.47 102 LEU A N 1
ATOM 1685 C CA . LEU A 1 123 ? 17.742 17.734 -0.039 1.00 8.40 102 LEU A CA 1
ATOM 1686 C C . LEU A 1 123 ? 19.104 18.304 0.309 1.00 8.62 102 LEU A C 1
ATOM 1687 O O . LEU A 1 123 ? 19.225 19.097 1.242 1.00 9.92 102 LEU A O 1
ATOM 1703 N N . LYS A 1 124 ? 20.133 17.935 -0.448 1.00 9.57 103 LYS A N 1
ATOM 1704 C CA . LYS A 1 124 ? 21.450 18.539 -0.265 1.00 10.34 103 LYS A CA 1
ATOM 1705 C C . LYS A 1 124 ? 21.451 19.981 -0.775 1.00 11.80 103 LYS A C 1
ATOM 1706 O O . LYS A 1 124 ? 22.206 20.830 -0.305 1.00 14.03 103 LYS A O 1
ATOM 1725 N N . SER A 1 125 ? 20.602 20.231 -1.757 1.00 10.47 104 SER A N 1
ATOM 1726 C CA . SER A 1 125 ? 20.333 21.563 -2.264 1.00 11.31 104 SER A CA 1
ATOM 1727 C C . SER A 1 125 ? 19.078 21.423 -3.098 1.00 10.66 104 SER A C 1
ATOM 1728 O O . SER A 1 125 ? 18.623 20.303 -3.351 1.00 11.39 104 SER A O 1
ATOM 1736 N N . GLY A 1 126 ? 18.526 22.552 -3.532 1.00 11.24 105 GLY A N 1
ATOM 1737 C CA . GLY A 1 126 ? 17.396 22.526 -4.431 1.00 11.39 105 GLY A CA 1
ATOM 1738 C C . GLY A 1 126 ? 16.069 22.853 -3.785 1.00 8.66 105 GLY A C 1
ATOM 1739 O O . GLY A 1 126 ? 16.000 23.213 -2.607 1.00 10.95 105 GLY A O 1
ATOM 1743 N N . ASN A 1 127 ? 15.018 22.751 -4.595 1.00 8.71 106 ASN A N 1
ATOM 1744 C CA . ASN A 1 127 ? 13.695 23.258 -4.239 1.00 7.55 106 ASN A CA 1
ATOM 1745 C C . ASN A 1 127 ? 12.722 22.096 -4.029 1.00 6.86 106 ASN A C 1
ATOM 1746 O O . ASN A 1 127 ? 12.657 21.173 -4.844 1.00 6.75 106 ASN A O 1
ATOM 1757 N N . VAL A 1 128 ? 11.968 22.116 -2.928 1.00 6.79 107 VAL A N 1
ATOM 1758 C CA . VAL A 1 128 ? 11.079 21.019 -2.596 1.00 6.37 107 VAL A CA 1
ATOM 1759 C C . VAL A 1 128 ? 10.025 20.785 -3.687 1.00 5.96 107 VAL A C 1
ATOM 1760 O O . VAL A 1 128 ? 9.785 19.638 -4.052 1.00 5.61 107 VAL A O 1
ATOM 1773 N N . VAL A 1 129 ? 9.377 21.841 -4.163 1.00 6.17 108 VAL A N 1
ATOM 1774 C CA . VAL A 1 129 ? 8.388 21.674 -5.221 1.00 5.96 108 VAL A CA 1
ATOM 1775 C C . VAL A 1 129 ? 8.984 20.962 -6.424 1.00 5.80 108 VAL A C 1
ATOM 1776 O O . VAL A 1 129 ? 8.414 19.992 -6.932 1.00 5.91 108 VAL A O 1
ATOM 1789 N N . ASN A 1 130 ? 10.135 21.434 -6.879 1.00 6.13 109 ASN A N 1
ATOM 1790 C CA . ASN A 1 130 ? 10.702 20.875 -8.086 1.00 6.35 109 ASN A CA 1
ATOM 1791 C C . ASN A 1 130 ? 11.075 19.408 -7.901 1.00 5.76 109 ASN A C 1
ATOM 1792 O O . ASN A 1 130 ? 10.848 18.592 -8.800 1.00 6.10 109 ASN A O 1
ATOM 1803 N N . GLU A 1 131 ? 11.632 19.055 -6.741 1.00 5.72 110 GLU A N 1
ATOM 1804 C CA . GLU A 1 131 ? 12.050 17.680 -6.537 1.00 5.62 110 GLU A CA 1
ATOM 1805 C C . GLU A 1 131 ? 10.846 16.758 -6.352 1.00 5.44 110 GLU A C 1
ATOM 1806 O O . GLU A 1 131 ? 10.844 15.647 -6.872 1.00 5.34 110 GLU A O 1
ATOM 1818 N N . CYS A 1 132 ? 9.811 17.218 -5.653 1.00 4.93 111 CYS A N 1
ATOM 1819 C CA . CYS A 1 132 ? 8.580 16.455 -5.583 1.00 4.70 111 CYS A CA 1
ATOM 1820 C C . CYS A 1 132 ? 8.029 16.229 -6.986 1.00 4.68 111 CYS A C 1
ATOM 1821 O O . CYS A 1 132 ? 7.556 15.146 -7.296 1.00 4.98 111 CYS A O 1
ATOM 1829 N N . GLN A 1 133 ? 8.068 17.263 -7.824 1.00 5.09 112 GLN A N 1
ATOM 1830 C CA . GLN A 1 133 ? 7.569 17.133 -9.186 1.00 5.39 112 GLN A CA 1
ATOM 1831 C C . GLN A 1 133 ? 8.365 16.097 -9.984 1.00 5.61 112 GLN A C 1
ATOM 1832 O O . GLN A 1 133 ? 7.773 15.292 -10.715 1.00 5.68 112 GLN A O 1
ATOM 1846 N N . ARG A 1 134 ? 9.690 16.126 -9.859 1.00 5.59 113 ARG A N 1
ATOM 1847 C CA . ARG A 1 134 ? 10.523 15.141 -10.540 1.00 5.70 113 ARG A CA 1
ATOM 1848 C C . ARG A 1 134 ? 10.152 13.727 -10.115 1.00 5.35 113 ARG A C 1
ATOM 1849 O O . ARG A 1 134 ? 10.067 12.826 -10.963 1.00 5.93 113 ARG A O 1
ATOM 1870 N N . PHE A 1 135 ? 9.951 13.522 -8.822 1.00 5.05 114 PHE A N 1
ATOM 1871 C CA . PHE A 1 135 ? 9.557 12.213 -8.316 1.00 5.32 114 PHE A CA 1
ATOM 1872 C C . PHE A 1 135 ? 8.231 11.756 -8.919 1.00 4.72 114 PHE A C 1
ATOM 1873 O O . PHE A 1 135 ? 8.124 10.647 -9.439 1.00 5.18 114 PHE A O 1
ATOM 1890 N N . ILE A 1 136 ? 7.227 12.610 -8.828 1.00 4.59 115 ILE A N 1
ATOM 1891 C CA . ILE A 1 136 ? 5.882 12.280 -9.280 1.00 5.25 115 ILE A CA 1
ATOM 1892 C C . ILE A 1 136 ? 5.853 12.044 -10.790 1.00 5.44 115 ILE A C 1
ATOM 1893 O O . ILE A 1 136 ? 5.265 11.059 -11.248 1.00 5.66 115 ILE A O 1
ATOM 1909 N N . ASP A 1 137 ? 6.503 12.914 -11.555 1.00 5.79 116 ASP A N 1
ATOM 1910 C CA . ASP A 1 137 ? 6.565 12.729 -12.990 1.00 6.31 116 ASP A CA 1
ATOM 1911 C C . ASP A 1 137 ? 7.189 11.382 -13.321 1.00 5.74 116 ASP A C 1
ATOM 1912 O O . ASP A 1 137 ? 6.751 10.696 -14.253 1.00 6.77 116 ASP A O 1
ATOM 1921 N N . HIS A 1 138 ? 8.251 11.009 -12.618 1.00 5.61 117 HIS A N 1
ATOM 1922 C CA . HIS A 1 138 ? 8.911 9.753 -12.917 1.00 5.83 117 HIS A CA 1
ATOM 1923 C C . HIS A 1 138 ? 7.996 8.565 -12.657 1.00 5.71 117 HIS A C 1
ATOM 1924 O O . HIS A 1 138 ? 7.873 7.662 -13.488 1.00 6.19 117 HIS A O 1
ATOM 1939 N N . VAL A 1 139 ? 7.350 8.555 -11.498 1.00 5.46 118 VAL A N 1
ATOM 1940 C CA . VAL A 1 139 ? 6.490 7.433 -11.159 1.00 5.58 118 VAL A CA 1
ATOM 1941 C C . VAL A 1 139 ? 5.310 7.326 -12.140 1.00 5.24 118 VAL A C 1
ATOM 1942 O O . VAL A 1 139 ? 4.981 6.234 -12.606 1.00 6.08 118 VAL A O 1
ATOM 1955 N N . LYS A 1 140 ? 4.677 8.449 -12.445 1.00 5.25 119 LYS A N 1
ATOM 1956 C CA . LYS A 1 140 ? 3.568 8.451 -13.408 1.00 6.38 119 LYS A CA 1
ATOM 1957 C C . LYS A 1 140 ? 4.049 7.943 -14.763 1.00 6.80 119 LYS A C 1
ATOM 1958 O O . LYS A 1 140 ? 3.373 7.124 -15.404 1.00 7.95 119 LYS A O 1
ATOM 1977 N N . GLY A 1 141 ? 5.205 8.414 -15.207 1.00 6.74 120 GLY A N 1
ATOM 1978 C CA . GLY A 1 141 ? 5.716 8.027 -16.506 1.00 7.04 120 GLY A CA 1
ATOM 1979 C C . GLY A 1 141 ? 6.116 6.571 -16.607 1.00 6.63 120 GLY A C 1
ATOM 1980 O O . GLY A 1 141 ? 6.085 6.006 -17.701 1.00 8.12 120 GLY A O 1
ATOM 1984 N N . GLN A 1 142 ? 6.517 5.978 -15.490 1.00 6.68 121 GLN A N 1
ATOM 1985 C CA . GLN A 1 142 ? 6.901 4.575 -15.469 1.00 6.82 121 GLN A CA 1
ATOM 1986 C C . GLN A 1 142 ? 5.711 3.632 -15.402 1.00 8.46 121 GLN A C 1
ATOM 1987 O O . GLN A 1 142 ? 5.775 2.525 -15.935 1.00 10.05 121 GLN A O 1
ATOM 2001 N N . THR A 1 143 ? 4.633 4.060 -14.758 1.00 8.02 122 THR A N 1
ATOM 2002 C CA . THR A 1 143 ? 3.548 3.156 -14.410 1.00 7.68 122 THR A CA 1
ATOM 2003 C C . THR A 1 143 ? 2.203 3.451 -15.074 1.00 8.23 122 THR A C 1
ATOM 2004 O O . THR A 1 143 ? 1.397 2.548 -15.225 1.00 9.56 122 THR A O 1
ATOM 2015 N N . GLY A 1 144 ? 1.930 4.704 -15.409 1.00 8.89 123 GLY A N 1
ATOM 2016 C CA . GLY A 1 144 ? 0.604 5.073 -15.889 1.00 9.38 123 GLY A CA 1
ATOM 2017 C C . GLY A 1 144 ? -0.452 5.110 -14.796 1.00 8.72 123 GLY A C 1
ATOM 2018 O O . GLY A 1 144 ? -1.636 5.287 -15.108 1.00 12.44 123 GLY A O 1
ATOM 2022 N N . VAL A 1 145 ? -0.042 4.923 -13.547 1.00 7.08 124 VAL A N 1
ATOM 2023 C CA . VAL A 1 145 ? -0.956 4.933 -12.412 1.00 6.80 124 VAL A CA 1
ATOM 2024 C C . VAL A 1 145 ? -0.979 6.349 -11.864 1.00 6.18 124 VAL A C 1
ATOM 2025 O O . VAL A 1 145 ? 0.027 7.067 -11.927 1.00 6.81 124 VAL A O 1
ATOM 2038 N N . LYS A 1 146 ? -2.116 6.780 -11.328 1.00 6.26 125 LYS A N 1
ATOM 2039 C CA . LYS A 1 146 ? -2.189 8.106 -10.727 1.00 6.03 125 LYS A CA 1
ATOM 2040 C C . LYS A 1 146 ? -1.317 8.205 -9.479 1.00 5.81 125 LYS A C 1
ATOM 2041 O O . LYS A 1 146 ? -1.159 7.238 -8.726 1.00 5.85 125 LYS A O 1
ATOM 2060 N N . VAL A 1 147 ? -0.752 9.386 -9.277 1.00 5.27 126 VAL A N 1
ATOM 2061 C CA . VAL A 1 147 ? 0.142 9.635 -8.151 1.00 5.13 126 VAL A CA 1
ATOM 2062 C C . VAL A 1 147 ? -0.271 10.930 -7.477 1.00 5.00 126 VAL A C 1
ATOM 2063 O O . VAL A 1 147 ? -0.303 11.986 -8.112 1.00 5.64 126 VAL A O 1
ATOM 2076 N N . GLY A 1 148 ? -0.552 10.844 -6.180 1.00 4.31 127 GLY A N 1
ATOM 2077 C CA . GLY A 1 148 ? -0.871 11.998 -5.372 1.00 5.25 127 GLY A CA 1
ATOM 2078 C C . GLY A 1 148 ? 0.250 12.383 -4.420 1.00 4.07 127 GLY A C 1
ATOM 2079 O O . GLY A 1 148 ? 1.340 11.811 -4.452 1.00 4.61 127 GLY A O 1
ATOM 2083 N N . LEU A 1 149 ? -0.046 13.374 -3.576 1.00 4.32 128 LEU A N 1
ATOM 2084 C CA . LEU A 1 149 ? 0.933 14.004 -2.709 1.00 4.62 128 LEU A CA 1
ATOM 2085 C C . LEU A 1 149 ? 0.330 14.134 -1.322 1.00 4.11 128 LEU A C 1
ATOM 2086 O O . LEU A 1 149 ? -0.803 14.574 -1.178 1.00 4.58 128 LEU A O 1
ATOM 2102 N N . TYR A 1 150 ? 1.123 13.751 -0.315 1.00 4.76 129 TYR A N 1
ATOM 2103 C CA . TYR A 1 150 ? 0.732 13.822 1.090 1.00 4.16 129 TYR A CA 1
ATOM 2104 C C . TYR A 1 150 ? 1.709 14.673 1.879 1.00 4.29 129 TYR A C 1
ATOM 2105 O O . TYR A 1 150 ? 2.920 14.511 1.764 1.00 5.02 129 TYR A O 1
ATOM 2123 N N . ALA A 1 151 ? 1.150 15.521 2.746 1.00 4.93 130 ALA A N 1
ATOM 2124 C CA . ALA A 1 151 ? 1.902 16.177 3.809 1.00 5.62 130 ALA A CA 1
ATOM 2125 C C . ALA A 1 151 ? 0.901 16.731 4.818 1.00 5.28 130 ALA A C 1
ATOM 2126 O O . ALA A 1 151 ? -0.312 16.806 4.560 1.00 5.48 130 ALA A O 1
ATOM 2133 N N . GLY A 1 152 ? 1.386 17.101 5.997 1.00 6.26 131 GLY A N 1
ATOM 2134 C CA . GLY A 1 152 ? 0.577 17.859 6.924 1.00 6.84 131 GLY A CA 1
ATOM 2135 C C . GLY A 1 152 ? 0.280 19.257 6.396 1.00 6.62 131 GLY A C 1
ATOM 2136 O O . GLY A 1 152 ? 1.045 19.821 5.611 1.00 6.53 131 GLY A O 1
ATOM 2140 N N A ASP A 1 153 ? -0.853 19.776 6.849 0.51 7.59 132 ASP A N 1
ATOM 2141 N N B ASP A 1 153 ? -0.812 19.861 6.853 0.49 7.10 132 ASP A N 1
ATOM 2142 C CA A ASP A 1 153 ? -1.357 21.108 6.545 0.51 7.54 132 ASP A CA 1
ATOM 2143 C CA B ASP A 1 153 ? -1.221 21.136 6.270 0.49 7.77 132 ASP A CA 1
ATOM 2144 C C A ASP A 1 153 ? -0.258 22.183 6.529 0.51 9.71 132 ASP A C 1
ATOM 2145 C C B ASP A 1 153 ? -0.210 22.272 6.488 0.49 7.98 132 ASP A C 1
ATOM 2146 O O A ASP A 1 153 ? -0.001 22.809 5.505 0.51 8.93 132 ASP A O 1
ATOM 2147 O O B ASP A 1 153 ? 0.048 23.042 5.566 0.49 8.02 132 ASP A O 1
ATOM 2164 N N . SER A 1 154 ? 0.385 22.383 7.672 1.00 8.57 133 SER A N 1
ATOM 2165 C CA . SER A 1 154 ? 1.390 23.422 7.850 1.00 9.30 133 SER A CA 1
ATOM 2166 C C . SER A 1 154 ? 2.603 23.215 6.941 1.00 8.81 133 SER A C 1
ATOM 2167 O O . SER A 1 154 ? 3.073 24.159 6.308 1.00 9.42 133 SER A O 1
ATOM 2176 N N . PHE A 1 155 ? 3.123 21.996 6.900 1.00 8.27 134 PHE A N 1
ATOM 2177 C CA . PHE A 1 155 ? 4.264 21.700 6.047 1.00 8.47 134 PHE A CA 1
ATOM 2178 C C . PHE A 1 155 ? 3.920 22.005 4.589 1.00 7.70 134 PHE A C 1
ATOM 2179 O O . PHE A 1 155 ? 4.722 22.590 3.848 1.00 8.20 134 PHE A O 1
ATOM 2196 N N . TRP A 1 156 ? 2.728 21.602 4.169 1.00 7.16 135 TRP A N 1
ATOM 2197 C CA . TRP A 1 156 ? 2.279 21.799 2.795 1.00 7.47 135 TRP A CA 1
ATOM 2198 C C . TRP A 1 156 ? 2.314 23.282 2.438 1.00 8.19 135 TRP A C 1
ATOM 2199 O O . TRP A 1 156 ? 2.857 23.677 1.402 1.00 8.79 135 TRP A O 1
ATOM 2220 N N . LYS A 1 157 ? 1.747 24.110 3.300 1.00 8.62 136 LYS A N 1
ATOM 2221 C CA . LYS A 1 157 ? 1.712 25.541 3.053 1.00 10.28 136 LYS A CA 1
ATOM 2222 C C . LYS A 1 157 ? 3.111 26.138 3.001 1.00 9.57 136 LYS A C 1
ATOM 2223 O O . LYS A 1 157 ? 3.426 26.938 2.112 1.00 10.87 136 LYS A O 1
ATOM 2242 N N . THR A 1 158 ? 3.949 25.776 3.967 1.00 9.64 137 THR A N 1
ATOM 2243 C CA . THR A 1 158 ? 5.248 26.426 4.103 1.00 9.27 137 THR A CA 1
ATOM 2244 C C . THR A 1 158 ? 6.314 25.913 3.144 1.00 8.66 137 THR A C 1
ATOM 2245 O O . THR A 1 158 ? 7.413 26.465 3.110 1.00 10.50 137 THR A O 1
ATOM 2256 N N . HIS A 1 159 ? 5.992 24.892 2.352 1.00 8.39 138 HIS A N 1
ATOM 2257 C CA . HIS A 1 159 ? 6.889 24.425 1.300 1.00 8.51 138 HIS A CA 1
ATOM 2258 C C . HIS A 1 159 ? 6.308 24.579 -0.092 1.00 9.99 138 HIS A C 1
ATOM 2259 O O . HIS A 1 159 ? 6.858 24.045 -1.058 1.00 10.35 138 HIS A O 1
ATOM 2274 N N . ASP A 1 160 ? 5.217 25.329 -0.203 1.00 8.78 139 ASP A N 1
ATOM 2275 C CA . ASP A 1 160 ? 4.622 25.663 -1.502 1.00 9.86 139 ASP A CA 1
ATOM 2276 C C . ASP A 1 160 ? 4.097 24.447 -2.236 1.00 9.26 139 ASP A C 1
ATOM 2277 O O . ASP A 1 160 ? 4.085 24.447 -3.462 1.00 9.39 139 ASP A O 1
ATOM 2286 N N . LEU A 1 161 ? 3.642 23.428 -1.522 1.00 8.17 140 LEU A N 1
ATOM 2287 C CA . LEU A 1 161 ? 3.234 22.210 -2.206 1.00 7.47 140 LEU A CA 1
ATOM 2288 C C . LEU A 1 161 ? 2.034 22.392 -3.137 1.00 7.83 140 LEU A C 1
ATOM 2289 O O . LEU A 1 161 ? 1.814 21.554 -4.001 1.00 7.50 140 LEU A O 1
ATOM 2305 N N . ASP A 1 162 ? 1.278 23.485 -3.002 1.00 8.02 141 ASP A N 1
ATOM 2306 C CA . ASP A 1 162 ? 0.236 23.792 -3.980 1.00 9.15 141 ASP A CA 1
ATOM 2307 C C . ASP A 1 162 ? 0.792 23.867 -5.406 1.00 9.55 141 ASP A C 1
ATOM 2308 O O . ASP A 1 162 ? 0.049 23.677 -6.377 1.00 11.34 141 ASP A O 1
ATOM 2317 N N . LYS A 1 163 ? 2.084 24.163 -5.539 1.00 8.54 142 LYS A N 1
ATOM 2318 C CA . LYS A 1 163 ? 2.696 24.301 -6.856 1.00 8.58 142 LYS A CA 1
ATOM 2319 C C . LYS A 1 163 ? 3.046 22.970 -7.517 1.00 7.68 142 LYS A C 1
ATOM 2320 O O . LYS A 1 163 ? 3.394 22.948 -8.694 1.00 9.36 142 LYS A O 1
ATOM 2339 N N . VAL A 1 164 ? 2.967 21.869 -6.780 1.00 7.30 143 VAL A N 1
ATOM 2340 C CA . VAL A 1 164 ? 3.192 20.552 -7.367 1.00 6.42 143 VAL A CA 1
ATOM 2341 C C . VAL A 1 164 ? 1.953 20.107 -8.135 1.00 6.66 143 VAL A C 1
ATOM 2342 O O . VAL A 1 164 ? 0.835 20.282 -7.659 1.00 7.17 143 VAL A O 1
ATOM 2355 N N . LYS A 1 165 ? 2.156 19.560 -9.329 1.00 6.65 144 LYS A N 1
ATOM 2356 C CA . LYS A 1 165 ? 1.068 19.016 -10.139 1.00 6.85 144 LYS A CA 1
ATOM 2357 C C . LYS A 1 165 ? 0.984 17.519 -9.930 1.00 5.65 144 LYS A C 1
ATOM 2358 O O . LYS A 1 165 ? 1.963 16.797 -10.155 1.00 7.36 144 LYS A O 1
ATOM 2377 N N . HIS A 1 166 ? -0.166 17.045 -9.476 1.00 6.33 145 HIS A N 1
ATOM 2378 C CA . HIS A 1 166 ? -0.329 15.629 -9.151 1.00 5.70 145 HIS A CA 1
ATOM 2379 C C . HIS A 1 166 ? -1.818 15.325 -9.101 1.00 6.18 145 HIS A C 1
ATOM 2380 O O . HIS A 1 166 ? -2.656 16.195 -9.350 1.00 7.19 145 HIS A O 1
ATOM 2395 N N . ASP A 1 167 ? -2.146 14.086 -8.761 1.00 5.03 146 ASP A N 1
ATOM 2396 C CA . ASP A 1 167 ? -3.495 13.589 -8.941 1.00 5.44 146 ASP A CA 1
ATOM 2397 C C . ASP A 1 167 ? -4.391 13.565 -7.706 1.00 5.79 146 ASP A C 1
ATOM 2398 O O . ASP A 1 167 ? -5.572 13.223 -7.844 1.00 7.10 146 ASP A O 1
ATOM 2407 N N . LEU A 1 168 ? -3.882 13.846 -6.514 1.00 5.51 147 LEU A N 1
ATOM 2408 C CA . LEU A 1 168 ? -4.733 13.810 -5.329 1.00 5.39 147 LEU A CA 1
ATOM 2409 C C . LEU A 1 168 ? -4.071 14.464 -4.120 1.00 4.79 147 LEU A C 1
ATOM 2410 O O . LEU A 1 168 ? -2.976 14.087 -3.728 1.00 4.88 147 LEU A O 1
ATOM 2426 N N . ARG A 1 169 ? -4.754 15.453 -3.551 1.00 4.93 148 ARG A N 1
ATOM 2427 C CA . ARG A 1 169 ? -4.269 16.154 -2.363 1.00 5.13 148 ARG A CA 1
ATOM 2428 C C . ARG A 1 169 ? -4.643 15.412 -1.084 1.00 4.66 148 ARG A C 1
ATOM 2429 O O . ARG A 1 169 ? -5.815 15.376 -0.700 1.00 5.39 148 ARG A O 1
ATOM 2450 N N . TRP A 1 170 ? -3.638 14.831 -0.441 1.00 4.34 149 TRP A N 1
ATOM 2451 C CA . TRP A 1 170 ? -3.813 14.060 0.780 1.00 4.55 149 TRP A CA 1
ATOM 2452 C C . TRP A 1 170 ? -3.175 14.880 1.902 1.00 4.18 149 TRP A C 1
ATOM 2453 O O . TRP A 1 170 ? -1.950 15.013 1.977 1.00 5.17 149 TRP A O 1
ATOM 2474 N N . VAL A 1 171 ? -4.017 15.481 2.735 1.00 5.03 150 VAL A N 1
ATOM 2475 C CA . VAL A 1 171 ? -3.567 16.468 3.709 1.00 4.88 150 VAL A CA 1
ATOM 2476 C C . VAL A 1 171 ? -3.885 16.012 5.125 1.00 4.87 150 VAL A C 1
ATOM 2477 O O . VAL A 1 171 ? -5.014 15.612 5.415 1.00 5.40 150 VAL A O 1
ATOM 2490 N N . ALA A 1 172 ? -2.882 16.075 5.997 1.00 5.19 151 ALA A N 1
ATOM 2491 C CA . ALA A 1 172 ? -3.056 15.699 7.394 1.00 5.12 151 ALA A CA 1
ATOM 2492 C C . ALA A 1 172 ? -3.312 16.900 8.284 1.00 5.76 151 ALA A C 1
ATOM 2493 O O . ALA A 1 172 ? -2.632 17.926 8.187 1.00 6.15 151 ALA A O 1
ATOM 2500 N N . ARG A 1 173 ? -4.282 16.739 9.175 1.00 5.76 152 ARG A N 1
ATOM 2501 C CA . ARG A 1 173 ? -4.523 17.698 10.252 1.00 6.58 152 ARG A CA 1
ATOM 2502 C C . ARG A 1 173 ? -5.291 16.967 11.331 1.00 6.23 152 ARG A C 1
ATOM 2503 O O . ARG A 1 173 ? -6.398 16.494 11.074 1.00 6.21 152 ARG A O 1
ATOM 2524 N N . TYR A 1 174 ? -4.711 16.855 12.521 1.00 6.65 153 TYR A N 1
ATOM 2525 C CA . TYR A 1 174 ? -5.238 15.949 13.542 1.00 7.03 153 TYR A CA 1
ATOM 2526 C C . TYR A 1 174 ? -6.022 16.620 14.661 1.00 7.54 153 TYR A C 1
ATOM 2527 O O . TYR A 1 174 ? -6.777 15.937 15.350 1.00 7.42 153 TYR A O 1
ATOM 2545 N N . GLY A 1 175 ? -5.844 17.916 14.882 1.00 7.97 154 GLY A N 1
ATOM 2546 C CA . GLY A 1 175 ? -6.503 18.542 16.014 1.00 9.67 154 GLY A CA 1
ATOM 2547 C C . GLY A 1 175 ? -6.115 17.875 17.323 1.00 9.57 154 GLY A C 1
ATOM 2548 O O . GLY A 1 175 ? -4.931 17.684 17.590 1.00 10.20 154 GLY A O 1
ATOM 2552 N N . VAL A 1 176 ? -7.107 17.503 18.130 1.00 8.97 155 VAL A N 1
ATOM 2553 C CA . VAL A 1 176 ? -6.843 16.831 19.403 1.00 9.45 155 VAL A CA 1
ATOM 2554 C C . VAL A 1 176 ? -6.261 15.432 19.228 1.00 9.88 155 VAL A C 1
ATOM 2555 O O . VAL A 1 176 ? -5.755 14.855 20.188 1.00 10.46 155 VAL A O 1
ATOM 2568 N N . ASP A 1 177 ? -6.343 14.899 18.010 1.00 8.51 156 ASP A N 1
ATOM 2569 C CA . ASP A 1 177 ? -5.790 13.591 17.665 1.00 7.84 156 ASP A CA 1
ATOM 2570 C C . ASP A 1 177 ? -6.323 12.510 18.597 1.00 8.27 156 ASP A C 1
ATOM 2571 O O . ASP A 1 177 ? -5.558 11.823 19.282 1.00 9.40 156 ASP A O 1
ATOM 2580 N N . ASN A 1 178 ? -7.640 12.350 18.597 1.00 8.87 157 ASN A N 1
ATOM 2581 C CA . ASN A 1 178 ? -8.292 11.455 19.548 1.00 9.29 157 ASN A CA 1
ATOM 2582 C C . ASN A 1 178 ? -9.041 10.324 18.876 1.00 9.88 157 ASN A C 1
ATOM 2583 O O . ASN A 1 178 ? -9.935 9.730 19.481 1.00 11.54 157 ASN A O 1
ATOM 2594 N N . GLY A 1 179 ? -8.682 10.014 17.635 1.00 7.71 158 GLY A N 1
ATOM 2595 C CA . GLY A 1 179 ? -9.275 8.886 16.949 1.00 8.68 158 GLY A CA 1
ATOM 2596 C C . GLY A 1 179 ? -10.516 9.215 16.147 1.00 8.73 158 GLY A C 1
ATOM 2597 O O . GLY A 1 179 ? -11.035 8.350 15.436 1.00 10.29 158 GLY A O 1
ATOM 2601 N N . LYS A 1 180 ? -10.987 10.455 16.245 1.00 9.07 159 LYS A N 1
ATOM 2602 C CA . LYS A 1 180 ? -12.184 10.895 15.538 1.00 9.39 159 LYS A CA 1
ATOM 2603 C C . LYS A 1 180 ? -11.863 12.197 14.827 1.00 9.29 159 LYS A C 1
ATOM 2604 O O . LYS A 1 180 ? -10.923 12.894 15.203 1.00 9.60 159 LYS A O 1
ATOM 2623 N N . PRO A 1 181 ? -12.639 12.553 13.796 1.00 9.22 160 PRO A N 1
ATOM 2624 C CA . PRO A 1 181 ? -12.368 13.822 13.123 1.00 8.45 160 PRO A CA 1
ATOM 2625 C C . PRO A 1 181 ? -12.371 14.992 14.101 1.00 9.11 160 PRO A C 1
ATOM 2626 O O . PRO A 1 181 ? -13.206 15.073 14.996 1.00 10.51 160 PRO A O 1
ATOM 2637 N N . SER A 1 182 ? -11.414 15.883 13.914 1.00 8.67 161 SER A N 1
ATOM 2638 C CA . SER A 1 182 ? -11.225 17.050 14.755 1.00 10.80 161 SER A CA 1
ATOM 2639 C C . SER A 1 182 ? -11.000 18.221 13.792 1.00 10.90 161 SER A C 1
ATOM 2640 O O . SER A 1 182 ? -11.706 18.349 12.788 1.00 12.16 161 SER A O 1
ATOM 2648 N N . THR A 1 183 ? -10.000 19.046 14.053 1.00 10.52 162 THR A N 1
ATOM 2649 C CA . THR A 1 183 ? -9.715 20.202 13.219 1.00 10.03 162 THR A CA 1
ATOM 2650 C C . THR A 1 183 ? -9.481 19.808 11.759 1.00 8.84 162 THR A C 1
ATOM 2651 O O . THR A 1 183 ? -8.691 18.912 11.483 1.00 9.54 162 THR A O 1
ATOM 2662 N N . LYS A 1 184 ? -10.171 20.477 10.834 1.00 9.57 163 LYS A N 1
ATOM 2663 C CA . LYS A 1 184 ? -9.963 20.245 9.412 1.00 9.05 163 LYS A CA 1
ATOM 2664 C C . LYS A 1 184 ? -8.705 20.952 8.925 1.00 9.84 163 LYS A C 1
ATOM 2665 O O . LYS A 1 184 ? -8.249 21.916 9.528 1.00 9.62 163 LYS A O 1
ATOM 2684 N N . PRO A 1 185 ? -8.157 20.499 7.796 1.00 8.68 164 PRO A N 1
ATOM 2685 C CA . PRO A 1 185 ? -7.022 21.219 7.225 1.00 8.91 164 PRO A CA 1
ATOM 2686 C C . PRO A 1 185 ? -7.379 22.666 6.918 1.00 10.15 164 PRO A C 1
ATOM 2687 O O . PRO A 1 185 ? -8.524 22.986 6.621 1.00 10.79 164 PRO A O 1
ATOM 2698 N N . SER A 1 186 ? -6.381 23.532 6.971 1.00 10.09 165 SER A N 1
ATOM 2699 C CA . SER A 1 186 ? -6.579 24.934 6.652 1.00 12.81 165 SER A CA 1
ATOM 2700 C C . SER A 1 186 ? -6.544 25.196 5.150 1.00 10.31 165 SER A C 1
ATOM 2701 O O . SER A 1 186 ? -6.724 26.331 4.720 1.00 15.31 165 SER A O 1
ATOM 2709 N N . ILE A 1 187 ? -6.286 24.148 4.371 1.00 10.21 166 ILE A N 1
ATOM 2710 C CA . ILE A 1 187 ? -6.220 24.223 2.921 1.00 10.10 166 ILE A CA 1
ATOM 2711 C C . ILE A 1 187 ? -7.166 23.190 2.335 1.00 9.52 166 ILE A C 1
ATOM 2712 O O . ILE A 1 187 ? -7.556 22.254 3.017 1.00 9.64 166 ILE A O 1
ATOM 2728 N N . PRO A 1 188 ? -7.542 23.346 1.069 1.00 9.77 167 PRO A N 1
ATOM 2729 C CA . PRO A 1 188 ? -8.410 22.333 0.462 1.00 10.88 167 PRO A CA 1
ATOM 2730 C C . PRO A 1 188 ? -7.744 20.969 0.419 1.00 7.86 167 PRO A C 1
ATOM 2731 O O . PRO A 1 188 ? -6.519 20.860 0.259 1.00 9.01 167 PRO A O 1
ATOM 2742 N N . TYR A 1 189 ? -8.550 19.930 0.560 1.00 8.48 168 TYR A N 1
ATOM 2743 C CA . TYR A 1 189 ? -8.041 18.571 0.511 1.00 7.73 168 TYR A CA 1
ATOM 2744 C C . TYR A 1 189 ? -8.958 17.698 -0.322 1.00 6.25 168 TYR A C 1
ATOM 2745 O O . TYR A 1 189 ? -10.143 17.989 -0.489 1.00 7.41 168 TYR A O 1
ATOM 2763 N N . ASP A 1 190 ? -8.396 16.608 -0.836 1.00 5.43 169 ASP A N 1
ATOM 2764 C CA . ASP A 1 190 ? -9.181 15.527 -1.416 1.00 6.06 169 ASP A CA 1
ATOM 2765 C C . ASP A 1 190 ? -9.362 14.390 -0.396 1.00 5.91 169 ASP A C 1
ATOM 2766 O O . ASP A 1 190 ? -10.478 13.891 -0.202 1.00 6.35 169 ASP A O 1
ATOM 2775 N N . LEU A 1 191 ? -8.266 13.990 0.230 1.00 5.49 170 LEU A N 1
ATOM 2776 C CA . LEU A 1 191 ? -8.286 12.991 1.297 1.00 4.87 170 LEU A CA 1
ATOM 2777 C C . LEU A 1 191 ? -7.704 13.652 2.549 1.00 4.31 170 LEU A C 1
ATOM 2778 O O . LEU A 1 191 ? -6.643 14.256 2.478 1.00 5.14 170 LEU A O 1
ATOM 2794 N N . TRP A 1 192 ? -8.413 13.566 3.678 1.00 4.90 171 TRP A N 1
ATOM 2795 C CA . TRP A 1 192 ? -8.020 14.214 4.933 1.00 5.27 171 TRP A CA 1
ATOM 2796 C C . TRP A 1 192 ? -7.627 13.146 5.937 1.00 4.26 171 TRP A C 1
ATOM 2797 O O . TRP A 1 192 ? -8.448 12.308 6.305 1.00 4.69 171 TRP A O 1
ATOM 2818 N N . GLN A 1 193 ? -6.364 13.165 6.338 1.00 4.36 172 GLN A N 1
ATOM 2819 C CA . GLN A 1 193 ? -5.893 12.309 7.430 1.00 4.79 172 GLN A CA 1
ATOM 2820 C C . GLN A 1 193 ? -6.165 13.034 8.738 1.00 4.64 172 GLN A C 1
ATOM 2821 O O . GLN A 1 193 ? -5.510 14.023 9.052 1.00 5.20 172 GLN A O 1
ATOM 2835 N N . TYR A 1 194 ? -7.179 12.563 9.462 1.00 4.99 173 TYR A N 1
ATOM 2836 C CA . TYR A 1 194 ? -7.724 13.329 10.571 1.00 5.19 173 TYR A CA 1
ATOM 2837 C C . TYR A 1 194 ? -7.246 12.886 11.950 1.00 5.13 173 TYR A C 1
ATOM 2838 O O . TYR A 1 194 ? -7.460 13.587 12.936 1.00 6.06 173 TYR A O 1
ATOM 2856 N N . THR A 1 195 ? -6.593 11.733 12.032 1.00 5.34 174 THR A N 1
ATOM 2857 C CA . THR A 1 195 ? -6.016 11.276 13.284 1.00 5.40 174 THR A CA 1
ATOM 2858 C C . THR A 1 195 ? -4.928 10.254 13.010 1.00 5.83 174 THR A C 1
ATOM 2859 O O . THR A 1 195 ? -4.957 9.577 11.970 1.00 5.92 174 THR A O 1
ATOM 2870 N N . SER A 1 196 ? -3.989 10.154 13.947 1.00 6.55 175 SER A N 1
ATOM 2871 C CA . SER A 1 196 ? -2.997 9.089 13.961 1.00 6.19 175 SER A CA 1
ATOM 2872 C C . SER A 1 196 ? -3.317 8.067 15.051 1.00 6.99 175 SER A C 1
ATOM 2873 O O . SER A 1 196 ? -2.555 7.112 15.241 1.00 8.06 175 SER A O 1
ATOM 2881 N N . LYS A 1 197 ? -4.438 8.249 15.748 1.00 6.26 176 LYS A N 1
ATOM 2882 C CA . LYS A 1 197 ? -4.752 7.438 16.924 1.00 6.62 176 LYS A CA 1
ATOM 2883 C C . LYS A 1 197 ? -6.102 6.759 16.779 1.00 6.15 176 LYS A C 1
ATOM 2884 O O . LYS A 1 197 ? -6.833 6.579 17.755 1.00 7.14 1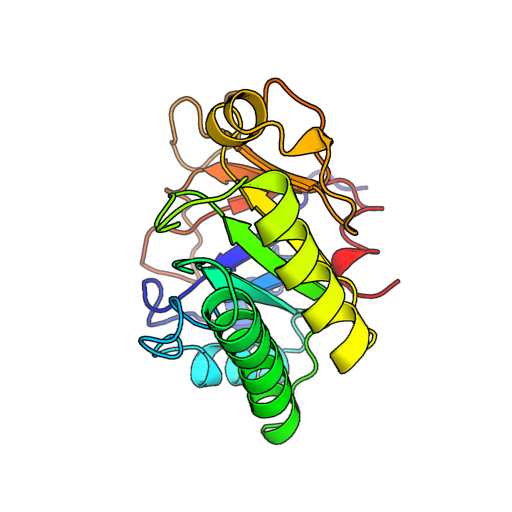76 LYS A O 1
ATOM 2903 N N . GLY A 1 198 ? -6.418 6.357 15.555 1.00 5.86 177 GLY A N 1
ATOM 2904 C CA . GLY A 1 198 ? -7.631 5.610 15.321 1.00 6.51 177 GLY A CA 1
ATOM 2905 C C . GLY A 1 198 ? -7.675 4.304 16.080 1.00 6.40 177 GLY A C 1
ATOM 2906 O O . GLY A 1 198 ? -6.637 3.698 16.385 1.00 6.67 177 GLY A O 1
ATOM 2910 N N . ARG A 1 199 ? -8.895 3.872 16.348 1.00 8.19 178 ARG A N 1
ATOM 2911 C CA . ARG A 1 199 ? -9.137 2.596 16.977 1.00 9.47 178 ARG A CA 1
ATOM 2912 C C . ARG A 1 199 ? -10.145 1.827 16.153 1.00 9.95 178 ARG A C 1
ATOM 2913 O O . ARG A 1 199 ? -11.298 2.241 15.989 1.00 13.13 178 ARG A O 1
ATOM 2934 N N . ILE A 1 200 ? -9.703 0.710 15.612 1.00 9.42 179 ILE A N 1
ATOM 2935 C CA . ILE A 1 200 ? -10.613 -0.196 14.934 1.00 11.42 179 ILE A CA 1
ATOM 2936 C C . ILE A 1 200 ? -10.321 -1.615 15.401 1.00 10.69 179 ILE A C 1
ATOM 2937 O O . ILE A 1 200 ? -9.178 -1.977 15.669 1.00 12.21 179 ILE A O 1
ATOM 2953 N N . LYS A 1 201 ? -11.362 -2.418 15.486 1.00 11.08 180 LYS A N 1
ATOM 2954 C CA . LYS A 1 201 ? -11.249 -3.740 16.072 1.00 11.52 180 LYS A CA 1
ATOM 2955 C C . LYS A 1 201 ? -10.210 -4.605 15.367 1.00 10.30 180 LYS A C 1
ATOM 2956 O O . LYS A 1 201 ? -9.545 -5.419 15.978 1.00 11.40 180 LYS A O 1
ATOM 2975 N N . ALA A 1 202 ? -10.062 -4.398 14.068 1.00 9.90 181 ALA A N 1
ATOM 2976 C CA . ALA A 1 202 ? -9.208 -5.250 13.244 1.00 9.46 181 ALA A CA 1
ATOM 2977 C C . ALA A 1 202 ? -7.712 -5.030 13.445 1.00 8.41 181 ALA A C 1
ATOM 2978 O O . ALA A 1 202 ? -6.907 -5.801 12.929 1.00 9.37 181 ALA A O 1
ATOM 2985 N N . ILE A 1 203 ? -7.335 -3.981 14.170 1.00 8.07 182 ILE A N 1
ATOM 2986 C CA . ILE A 1 203 ? -5.932 -3.612 14.323 1.00 8.02 182 ILE A CA 1
ATOM 2987 C C . ILE A 1 203 ? -5.682 -3.220 15.776 1.00 8.60 182 ILE A C 1
ATOM 2988 O O . ILE A 1 203 ? -6.339 -2.327 16.300 1.00 9.31 182 ILE A O 1
ATOM 3004 N N . ALA A 1 204 ? -4.747 -3.876 16.443 1.00 10.09 183 ALA A N 1
ATOM 3005 C CA . ALA A 1 204 ? -4.510 -3.555 17.848 1.00 10.20 183 ALA A CA 1
ATOM 3006 C C . ALA A 1 204 ? -3.905 -2.163 18.036 1.00 11.41 183 ALA A C 1
ATOM 3007 O O . ALA A 1 204 ? -4.239 -1.428 18.973 1.00 12.65 183 ALA A O 1
ATOM 3014 N N A SER A 1 205 ? -3.031 -1.814 17.107 0.55 12.72 184 SER A N 1
ATOM 3015 N N B SER A 1 205 ? -2.959 -1.817 17.180 0.45 8.02 184 SER A N 1
ATOM 3016 C CA A SER A 1 205 ? -2.226 -0.611 17.162 0.55 8.20 184 SER A CA 1
ATOM 3017 C CA B SER A 1 205 ? -2.204 -0.590 17.351 0.45 10.23 184 SER A CA 1
ATOM 3018 C C A SER A 1 205 ? -2.970 0.656 16.751 0.55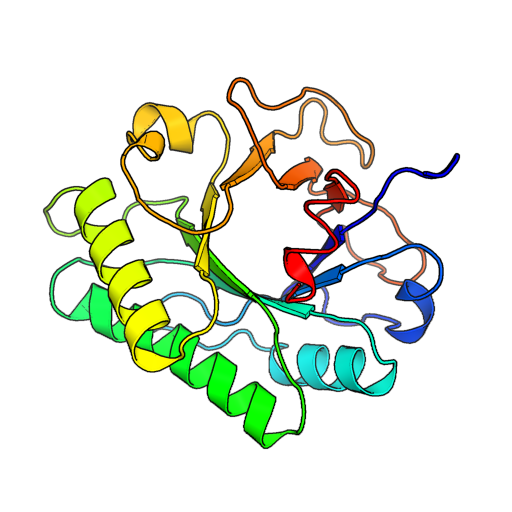 14.83 184 SER A C 1
ATOM 3019 C C B SER A 1 205 ? -3.015 0.623 16.922 0.45 6.09 184 SER A C 1
ATOM 3020 O O A SER A 1 205 ? -3.922 0.598 15.975 0.55 8.30 184 SER A O 1
ATOM 3021 O O B SER A 1 205 ? -4.094 0.487 16.332 0.45 5.82 184 SER A O 1
ATOM 3036 N N . PRO A 1 206 ? -2.507 1.822 17.228 1.00 7.54 185 PRO A N 1
ATOM 3037 C CA . PRO A 1 206 ? -3.109 3.048 16.704 1.00 7.78 185 PRO A CA 1
ATOM 3038 C C . PRO A 1 206 ? -2.993 3.042 15.189 1.00 8.14 185 PRO A C 1
ATOM 3039 O O . PRO A 1 206 ? -1.996 2.543 14.653 1.00 9.87 185 PRO A O 1
ATOM 3050 N N . VAL A 1 207 ? -4.006 3.549 14.514 1.00 6.43 186 VAL A N 1
ATOM 3051 C CA . VAL A 1 207 ? -3.974 3.580 13.076 1.00 6.03 186 VAL A CA 1
ATOM 3052 C C . VAL A 1 207 ? -4.407 4.951 12.582 1.00 5.77 186 VAL A C 1
ATOM 3053 O O . VAL A 1 207 ? -5.285 5.611 13.125 1.00 6.46 186 VAL A O 1
ATOM 3066 N N . ASP A 1 208 ? -3.762 5.371 11.500 1.00 6.96 187 ASP A N 1
ATOM 3067 C CA . ASP A 1 208 ? -4.138 6.584 10.787 1.00 6.08 187 ASP A CA 1
ATOM 3068 C C . ASP A 1 208 ? -5.474 6.404 10.094 1.00 5.38 187 ASP A C 1
ATOM 3069 O O . ASP A 1 208 ? -5.675 5.430 9.335 1.00 5.86 187 ASP A O 1
ATOM 3078 N N . MET A 1 209 ? -6.377 7.355 10.309 1.00 5.37 188 MET A N 1
ATOM 3079 C CA . MET A 1 209 ? -7.695 7.336 9.687 1.00 4.96 188 MET A CA 1
ATOM 3080 C C . MET A 1 209 ? -7.889 8.564 8.836 1.00 4.41 188 MET A C 1
ATOM 3081 O O . MET A 1 209 ? -7.404 9.652 9.154 1.00 4.89 188 MET A O 1
ATOM 3095 N N . ASN A 1 210 ? -8.611 8.361 7.739 1.00 4.14 189 ASN A N 1
ATOM 3096 C CA . ASN A 1 210 ? -8.791 9.358 6.703 1.00 4.80 189 ASN A CA 1
ATOM 3097 C C . ASN A 1 210 ? -10.242 9.359 6.249 1.00 4.41 189 ASN A C 1
ATOM 3098 O O . ASN A 1 210 ? -10.933 8.342 6.331 1.00 5.05 189 ASN A O 1
ATOM 3109 N N . THR A 1 211 ? -10.686 10.498 5.720 1.00 4.94 190 THR A N 1
ATOM 3110 C CA 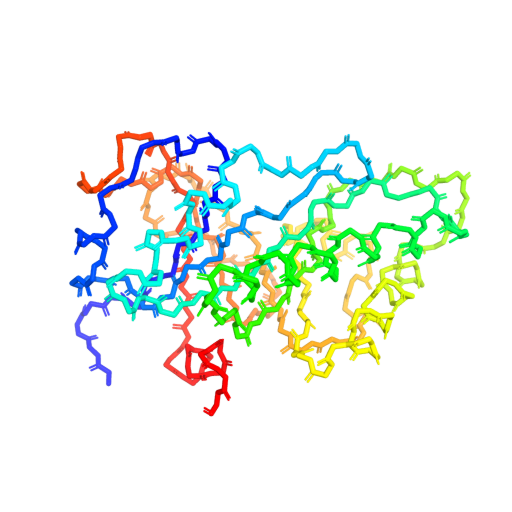. THR A 1 211 ? -11.999 10.568 5.107 1.00 5.60 190 THR A CA 1
ATOM 3111 C C . THR A 1 211 ? -11.948 11.425 3.843 1.00 5.43 190 THR A C 1
ATOM 3112 O O . THR A 1 211 ? -10.996 12.166 3.622 1.00 5.29 190 THR A O 1
ATOM 3123 N N . CYS A 1 212 ? -12.986 11.284 3.028 1.00 5.63 191 CYS A N 1
ATOM 3124 C CA . CYS A 1 212 ? -13.079 11.950 1.742 1.00 5.93 191 CYS A CA 1
ATOM 3125 C C . CYS A 1 212 ? -14.497 11.796 1.239 1.00 6.71 191 CYS A C 1
ATOM 3126 O O . CYS A 1 212 ? -15.302 11.054 1.811 1.00 7.17 191 CYS A O 1
ATOM 3134 N N . SER A 1 213 ? -14.812 12.510 0.167 1.00 6.38 192 SER A N 1
ATOM 3135 C CA . SER A 1 213 ? -16.108 12.379 -0.495 1.00 6.76 192 SER A CA 1
ATOM 3136 C C . SER A 1 213 ? -16.212 11.041 -1.193 1.00 6.75 192 SER A C 1
ATOM 3137 O O . SER A 1 213 ? -15.219 10.382 -1.478 1.00 6.86 192 SER A O 1
ATOM 3145 N N . SER A 1 214 ? -17.431 10.654 -1.523 1.00 8.21 193 SER A N 1
ATOM 3146 C CA . SER A 1 214 ? -17.619 9.458 -2.322 1.00 8.95 193 SER A CA 1
ATOM 3147 C C . SER A 1 214 ? -16.927 9.559 -3.693 1.00 8.31 193 SER A C 1
ATOM 3148 O O . SER A 1 214 ? -16.388 8.560 -4.180 1.00 8.85 193 SER A O 1
ATOM 3156 N N A ASP A 1 215 ? -16.941 10.740 -4.305 0.44 8.37 194 ASP A N 1
ATOM 3157 N N B ASP A 1 215 ? -16.919 10.743 -4.295 0.56 8.35 194 ASP A N 1
ATOM 3158 C CA A ASP A 1 215 ? -16.226 10.950 -5.564 0.44 8.72 194 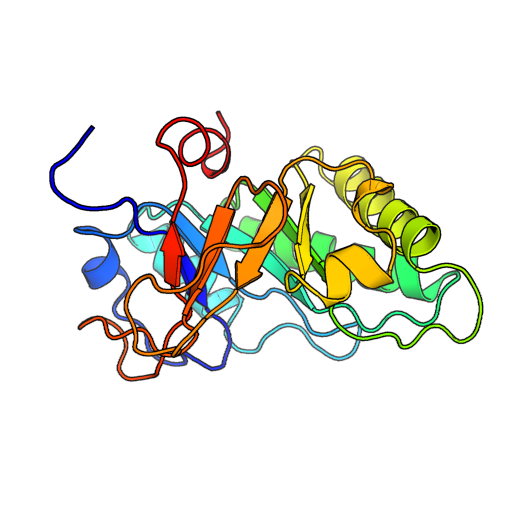ASP A CA 1
ATOM 3159 C CA B ASP A 1 215 ? -16.239 10.916 -5.575 0.56 8.73 194 ASP A CA 1
ATOM 3160 C C A ASP A 1 215 ? -14.752 10.587 -5.412 0.44 7.62 194 ASP A C 1
ATOM 3161 C C B ASP A 1 215 ? -14.739 10.639 -5.450 0.56 7.63 194 ASP A C 1
ATOM 3162 O O A ASP A 1 215 ? -14.193 9.837 -6.217 0.44 8.80 194 ASP A O 1
ATOM 3163 O O B ASP A 1 215 ? -14.147 10.004 -6.330 0.56 7.80 194 ASP A O 1
ATOM 3180 N N . ILE A 1 216 ? -14.119 11.105 -4.371 1.00 6.82 195 ILE A N 1
ATOM 3181 C CA . ILE A 1 216 ? -12.698 10.860 -4.189 1.00 6.51 195 ILE A CA 1
ATOM 3182 C C . ILE A 1 216 ? -12.436 9.384 -3.877 1.00 6.38 195 ILE A C 1
ATOM 3183 O O . ILE A 1 216 ? -11.442 8.818 -4.337 1.00 6.50 195 ILE A O 1
ATOM 3199 N N . LEU A 1 217 ? -13.332 8.730 -3.148 1.00 6.09 196 LEU A N 1
ATOM 3200 C CA . LEU A 1 217 ? -13.164 7.302 -2.913 1.00 6.68 196 LEU A CA 1
ATOM 3201 C C . LEU A 1 217 ? -13.177 6.543 -4.240 1.00 7.31 196 LEU A C 1
ATOM 3202 O O . LEU A 1 217 ? -12.358 5.638 -4.466 1.00 6.89 196 LEU A O 1
ATOM 3218 N N A ASN A 1 218 ? -14.078 6.914 -5.137 0.46 7.94 197 ASN A N 1
ATOM 3219 N N B ASN A 1 218 ? -14.103 6.908 -5.119 0.54 7.21 197 ASN A N 1
ATOM 3220 C CA A ASN A 1 218 ? -14.120 6.260 -6.434 0.46 7.56 197 ASN A CA 1
ATOM 3221 C CA B ASN A 1 218 ? -14.156 6.311 -6.445 0.54 9.27 197 ASN A CA 1
ATOM 3222 C C A ASN A 1 218 ? -12.882 6.548 -7.276 0.46 7.65 197 ASN A C 1
ATOM 3223 C C B ASN A 1 218 ? -12.847 6.527 -7.198 0.54 9.06 197 ASN A C 1
ATOM 3224 O O A ASN A 1 218 ? -12.453 5.707 -8.066 0.46 8.84 197 ASN A O 1
ATOM 3225 O O B ASN A 1 218 ? -12.317 5.615 -7.820 0.54 7.98 197 ASN A O 1
ATOM 3246 N N . LYS A 1 219 ? -12.308 7.735 -7.100 1.00 7.45 198 LYS A N 1
ATOM 3247 C CA . LYS A 1 219 ? -11.047 8.066 -7.758 1.00 8.43 198 LYS A CA 1
ATOM 3248 C C . LYS A 1 219 ? -9.899 7.212 -7.218 1.00 7.18 198 LYS A C 1
ATOM 3249 O O . LYS A 1 219 ? -9.077 6.687 -7.981 1.00 7.86 198 LYS A O 1
ATOM 3268 N N . LEU A 1 220 ? -9.837 7.066 -5.905 1.00 6.36 199 LEU A N 1
ATOM 3269 C CA . LEU A 1 220 ? -8.810 6.236 -5.290 1.00 6.40 199 LEU A CA 1
ATOM 3270 C C . LEU A 1 220 ? -8.852 4.826 -5.848 1.00 6.46 199 LEU A C 1
ATOM 3271 O O . LEU A 1 220 ? -7.811 4.204 -6.092 1.00 7.52 199 LEU A O 1
ATOM 3287 N N . LYS A 1 221 ? -10.062 4.322 -6.041 1.00 7.46 200 LYS A N 1
ATOM 3288 C CA . LYS A 1 221 ? -10.277 2.953 -6.484 1.00 8.92 200 LYS A CA 1
ATOM 3289 C C . LYS A 1 221 ? -9.997 2.761 -7.969 1.00 9.97 200 LYS A C 1
ATOM 3290 O O . LYS A 1 221 ? -10.031 1.647 -8.461 1.00 10.92 200 LYS A O 1
ATOM 3309 N N . GLY A 1 222 ? -9.662 3.841 -8.671 1.00 11.83 201 GLY A N 1
ATOM 3310 C CA . GLY A 1 222 ? -9.193 3.742 -10.039 1.00 14.88 201 GLY A CA 1
ATOM 3311 C C . GLY A 1 222 ? -10.220 4.191 -11.052 1.00 18.16 201 GLY A C 1
ATOM 3312 O O . GLY A 1 222 ? -10.055 3.947 -12.249 1.00 19.63 201 GLY A O 1
ATOM 3316 N N . SER A 1 223 ? -11.281 4.847 -10.591 1.00 20.97 202 SER A N 1
ATOM 3317 C CA . SER A 1 223 ? -12.320 5.348 -11.490 1.00 22.76 202 SER A CA 1
ATOM 3318 C C . SER A 1 223 ? -12.858 4.226 -12.367 1.00 28.38 202 SER A C 1
ATOM 3319 O O . SER A 1 223 ? -12.842 3.059 -11.976 1.00 32.32 202 SER A O 1
#

InterPro domains:
  IPR002053 Glycoside hydrolase, family 25 [PF01183] (6-180)
  IPR002053 Glycoside hydrolase, family 25 [PS51904] (1-206)
  IPR003646 SH3-like domain, bacterial-type [PF08239] (236-285)
  IPR003646 SH3-like domain, bacterial-type [PS51781] (226-288)
  IPR003646 SH3-like domain, bacterial-type [SM00287] (226-288)
  IPR017853 Glycoside hydrolase superfamily [SSF51445] (4-194)
  IPR018392 LysM domain [PF01476] (301-344)
  IPR018392 LysM domain [PS51782] (299-343)
  IPR018392 LysM domain [SM00257] (300-344)
  IPR018392 LysM domain [cd00118] (299-343)
  IPR036779 LysM domain superfamily [G3DSA:3.10.350.10] (292-344)
  IPR036779 LysM domain superfamily [SSF54106] (299-343)

CATH classification: 3.20.20.80

Sequence (206 aa):
GSHMMVLVLDISKWQPTVNYSGLKEDVGFVVIRRSSNGTQKYDERLEQHAKGLDKVGMPFGLYHYALFEGGQDTINEANMLVSAYKKCRQLGAEPTFLFLDYEEVKLKSGNVVNECQRFIDHVKGQTGVKVGLYAGDDSFWKTHDLDKVKHDLRWVARYGVDNGKPSTKPSIPYDLWQYTSKGRIKAIASSPVDMNTCSSDDILNNKLKGS

Radius of gyration: 15.89 Å; Cα contacts (8 Å, |Δi|>4): 469; chains: 1; bounding box: 46×38×36 Å

Nearest PDB structures (foldseek):
  4jz5-assembly1_A  TM=1.005E+00  e=1.299E-45  Listeria phage P40
  4ff5-assembly1_A  TM=8.828E-01  e=1.455E-16  Streptococcus pneumoniae
  3hmc-assembly1_A  TM=9.241E-01  e=3.527E-15  Bacillus anthracis
  2nw0-assembly2_B  TM=9.305E-01  e=1.736E-14  Bacteriophage sp.
  4kru-assembly1_A  TM=8.323E-01  e=2.424E-13  Clostridium phage phiSM101

B-factor: mean 11.51, std 7.63, range [3.53, 48.39]

Foldseek 3Di:
DDPAFAKEFEEFVLQVAFQLLLCPPRHQEYEYEQEEQLPDGTPCLQVVLVSNVVNVRAYAYEYEHQAQDDVSLLVRLVSRVVSQVVSVVVVGHHQEYEYEYEDDNHPDDAPQVSVQVSQVNNCVVPVHFYYYEYEQVSCVVRVVVSHDGDFFEYEDAAVQDQDADDFRPDDGAKYFHHQAHDDPRTDGGTTIIGHDPVSSVVSSND

Secondary structure (DSSP, 8-state):
--SSPP-EEEE-TTS--B-GGGGTTT--EEEEEEEETTTEE-TTHHHHHHHHHHHT--EEEEEE----SHHHHHHHHHHHHHHHHHHHHTT-----EEEE--S---SSS-HHHHHHHHHHHHHHHH---EEEEEEHHHHHHTTGGGS--S-EEEE--TT-SSS--SPPSS--SEEEEEEEEEETTEEEEEEEEE--HHHHHHHTT-

Organism: NCBI:txid560178